Protein AF-A0A352B806-F1 (afdb_monomer_lite)

Sequence (175 aa):
RRRLRKLQRDSAALAAIDYFPAVSQKEAAAALAGAEGAINRWFSPEEPATRAGAIARLDPAAFHGRTWATRAGLWVDRVASAWLIQRFIDPQPRFVWLKKVAARSAKVVGFDFDGATFTHIGERVTFEVLIASFGLESDPGLTRLAELVHYLDAGGPPVAEGAGFEAILAGCRQH

Foldseek 3Di:
DVVLVVLVVVLVVVVVPDPDDDPVNVVSVVVSLVVVVVVLCVQVVFFADADEDDQAADELVVVEQFEEEEADHDALLVVLQVVCCCPPRYVHYHYDHDPDPVVDDPRHQYFGGYPGPFAHHVLFGSLRSVCVRHVNCVDVVSVLVRVLSSCRHVNDDDDPCNVVVVVVSVVVVVD

pLDDT: mean 81.07, std 13.87, range [33.31, 97.88]

Secondary structure (DSSP, 8-state):
-HHHHHHHHHHHHHHHH-SS--HHHHHHHHHHHHHHHHHHHHH-TT-PPPBPSPPPP--GGGGTTPEEEEESS--HHHHHHHHHIIIII-SS-EEEEESSGGG--TTSEEBSSTT-SB--BTTB-HHHHHHHHHTGGG-HHHHHHHHHHHHHHH--SPPTTHHHHHHHHHHTT--

Radius of gyration: 17.63 Å; chains: 1; bounding box: 44×38×52 Å

Structure (mmCIF, N/CA/C/O backbone):
data_AF-A0A352B806-F1
#
_entry.id   AF-A0A352B806-F1
#
loop_
_atom_site.group_PDB
_atom_site.id
_atom_site.type_symbol
_atom_site.label_atom_id
_atom_site.label_alt_id
_atom_site.label_comp_id
_atom_site.label_asym_id
_atom_site.label_entity_id
_atom_site.label_seq_id
_atom_site.pdbx_PDB_ins_code
_atom_site.Cartn_x
_atom_site.Cartn_y
_atom_site.Cartn_z
_atom_site.occupancy
_atom_site.B_iso_or_equiv
_atom_site.auth_seq_id
_atom_site.auth_comp_id
_atom_site.auth_asym_id
_atom_site.auth_atom_id
_atom_site.pdbx_PDB_model_num
ATOM 1 N N . ARG A 1 1 ? 19.118 8.817 -4.588 1.00 61.62 1 ARG A N 1
ATOM 2 C CA . ARG A 1 1 ? 17.888 9.012 -5.403 1.00 61.62 1 ARG A CA 1
ATOM 3 C C . ARG A 1 1 ? 18.133 9.761 -6.720 1.00 61.62 1 ARG A C 1
ATOM 5 O O . ARG A 1 1 ? 18.028 9.129 -7.754 1.00 61.62 1 ARG A O 1
ATOM 12 N N . ARG A 1 2 ? 18.531 11.050 -6.754 1.00 59.41 2 ARG A N 1
ATOM 13 C CA . ARG A 1 2 ? 18.729 11.789 -8.036 1.00 59.41 2 ARG A CA 1
ATOM 14 C C . ARG A 1 2 ? 19.724 11.119 -9.006 1.00 59.41 2 ARG A C 1
ATOM 16 O O . ARG A 1 2 ? 19.435 11.018 -10.190 1.00 59.41 2 ARG A O 1
ATOM 23 N N . ARG A 1 3 ? 20.863 10.634 -8.497 1.00 69.50 3 ARG A N 1
ATOM 24 C CA . ARG A 1 3 ? 21.879 9.929 -9.303 1.00 69.50 3 ARG A CA 1
ATOM 25 C C . ARG A 1 3 ? 21.401 8.558 -9.799 1.00 69.50 3 ARG A C 1
ATOM 27 O O . ARG A 1 3 ? 21.581 8.267 -10.971 1.00 69.50 3 ARG A O 1
ATOM 34 N N . LEU A 1 4 ? 20.733 7.780 -8.943 1.00 73.38 4 LEU A N 1
ATOM 35 C CA . LEU A 1 4 ? 20.111 6.499 -9.310 1.00 73.38 4 LEU A CA 1
ATOM 36 C C . LEU A 1 4 ? 19.092 6.676 -10.449 1.00 73.38 4 LEU A C 1
ATOM 38 O O . LEU A 1 4 ? 19.180 5.989 -11.454 1.00 73.38 4 LEU A O 1
ATOM 42 N N . ARG A 1 5 ? 18.233 7.698 -10.357 1.00 65.12 5 ARG A N 1
ATOM 43 C CA . ARG A 1 5 ? 17.252 8.036 -11.402 1.00 65.12 5 ARG A CA 1
ATOM 44 C C . ARG A 1 5 ? 17.862 8.446 -12.733 1.00 65.12 5 ARG A C 1
ATOM 46 O O . ARG A 1 5 ? 17.251 8.273 -13.783 1.00 65.12 5 ARG A O 1
ATOM 53 N N . LYS A 1 6 ? 19.045 9.061 -12.707 1.00 73.00 6 LYS A N 1
ATOM 54 C CA . LYS A 1 6 ? 19.786 9.329 -13.940 1.00 73.00 6 LYS A CA 1
ATOM 55 C C . LYS A 1 6 ? 20.224 8.002 -14.568 1.00 73.00 6 LYS A C 1
ATOM 57 O O . LYS A 1 6 ? 19.922 7.774 -15.726 1.00 73.00 6 LYS A O 1
ATOM 62 N N . LEU A 1 7 ? 20.818 7.111 -13.775 1.00 80.88 7 LEU A N 1
ATOM 63 C CA . LEU A 1 7 ? 21.296 5.811 -14.250 1.00 80.88 7 LEU A CA 1
ATOM 64 C C . LEU A 1 7 ? 20.168 4.893 -14.752 1.00 80.88 7 LEU A C 1
ATOM 66 O O . LEU A 1 7 ? 20.344 4.247 -15.775 1.00 80.88 7 LEU A O 1
ATOM 70 N N . GLN A 1 8 ? 19.006 4.872 -14.091 1.00 76.94 8 GLN A N 1
ATOM 71 C CA . GLN A 1 8 ? 17.830 4.123 -14.558 1.00 76.94 8 GLN A CA 1
ATOM 72 C C . GLN A 1 8 ? 17.335 4.628 -15.920 1.00 76.94 8 GLN A C 1
ATOM 74 O O . GLN A 1 8 ? 17.098 3.826 -16.819 1.00 76.94 8 GLN A O 1
ATOM 79 N N . ARG A 1 9 ? 17.230 5.954 -16.107 1.00 75.06 9 ARG A N 1
ATOM 80 C CA . ARG A 1 9 ? 16.828 6.541 -17.398 1.00 75.06 9 ARG A CA 1
ATOM 81 C C . ARG A 1 9 ? 17.845 6.269 -18.498 1.00 75.06 9 ARG A C 1
ATOM 83 O O . ARG A 1 9 ? 17.450 5.879 -19.589 1.00 75.06 9 ARG A O 1
ATOM 90 N N . ASP A 1 10 ? 19.129 6.450 -18.200 1.00 81.06 10 ASP A N 1
ATOM 91 C CA . ASP A 1 10 ? 20.208 6.202 -19.158 1.00 81.06 10 ASP A CA 1
ATOM 92 C C . ASP A 1 10 ? 20.216 4.714 -19.568 1.00 81.06 10 ASP A C 1
ATOM 94 O O . ASP A 1 10 ? 20.302 4.395 -20.751 1.00 81.06 10 ASP A O 1
ATOM 98 N N . SER A 1 11 ? 20.022 3.795 -18.612 1.00 81.06 11 SER A N 1
ATOM 99 C CA . SER A 1 11 ? 19.931 2.356 -18.885 1.00 81.06 11 SER A CA 1
ATOM 100 C C . SER A 1 11 ? 18.691 1.975 -19.697 1.00 81.06 11 SER A C 1
ATOM 102 O O . SER A 1 11 ? 18.795 1.133 -20.585 1.00 81.06 11 SER A O 1
ATOM 104 N N . ALA A 1 12 ? 17.528 2.572 -19.419 1.00 79.81 12 ALA A N 1
ATOM 105 C CA . ALA A 1 12 ? 16.306 2.323 -20.184 1.00 79.81 12 ALA A CA 1
ATOM 106 C C . ALA A 1 12 ? 16.416 2.855 -21.623 1.00 79.81 12 ALA A C 1
ATOM 108 O O . ALA A 1 12 ? 15.986 2.190 -22.562 1.00 79.81 12 ALA A O 1
ATOM 109 N N . ALA A 1 13 ? 17.041 4.022 -21.807 1.00 81.12 13 ALA A N 1
ATOM 110 C CA . ALA A 1 13 ? 17.296 4.591 -23.126 1.00 81.12 13 ALA A CA 1
ATOM 111 C C . ALA A 1 13 ? 18.234 3.705 -23.961 1.00 81.12 13 ALA A C 1
ATOM 113 O O . ALA A 1 13 ? 17.977 3.498 -25.143 1.00 81.12 13 ALA A O 1
ATOM 114 N N . LEU A 1 14 ? 19.281 3.146 -23.341 1.00 81.62 14 LEU A N 1
ATOM 115 C CA . LEU A 1 14 ? 20.172 2.181 -23.991 1.00 81.62 14 LEU A CA 1
ATOM 116 C C . LEU A 1 14 ? 19.442 0.881 -24.341 1.00 81.62 14 LEU A C 1
ATOM 118 O O . LEU A 1 14 ? 19.592 0.380 -25.448 1.00 81.62 14 LEU A O 1
ATOM 122 N N . ALA A 1 15 ? 18.604 0.367 -23.438 1.00 79.81 15 ALA A N 1
ATOM 123 C CA . ALA A 1 15 ? 17.826 -0.841 -23.691 1.00 79.81 15 ALA A CA 1
ATOM 124 C C . ALA A 1 15 ? 16.825 -0.686 -24.848 1.00 79.81 15 ALA A C 1
ATOM 126 O O . ALA A 1 15 ? 16.594 -1.639 -25.580 1.00 79.81 15 ALA A O 1
ATOM 127 N N . ALA A 1 16 ? 16.260 0.508 -25.041 1.00 80.62 16 ALA A N 1
ATOM 128 C CA . ALA A 1 16 ? 15.308 0.778 -26.119 1.00 80.62 16 ALA A CA 1
ATOM 129 C C . ALA A 1 16 ? 15.937 0.770 -27.526 1.00 80.62 16 ALA A C 1
ATOM 131 O O . ALA A 1 16 ? 15.221 0.594 -28.509 1.00 80.62 16 ALA A O 1
ATOM 132 N N . ILE A 1 17 ? 17.253 0.982 -27.628 1.00 85.06 17 ILE A N 1
ATOM 133 C CA . ILE A 1 17 ? 17.994 0.989 -28.901 1.00 85.06 17 ILE A CA 1
ATOM 134 C C . ILE A 1 17 ? 18.864 -0.259 -29.093 1.00 85.06 17 ILE A C 1
ATOM 136 O O . ILE A 1 17 ? 19.482 -0.416 -30.146 1.00 85.06 17 ILE A O 1
ATOM 140 N N . ASP A 1 18 ? 18.921 -1.135 -28.088 1.00 75.38 18 ASP A N 1
ATOM 141 C CA . ASP A 1 18 ? 19.669 -2.385 -28.129 1.00 75.38 18 ASP A CA 1
ATOM 142 C C . ASP A 1 18 ? 18.769 -3.531 -28.608 1.00 75.38 18 ASP A C 1
ATOM 144 O O . ASP A 1 18 ? 17.912 -4.037 -27.884 1.00 75.38 18 ASP A O 1
ATOM 148 N N . TYR A 1 19 ? 18.967 -3.935 -29.862 1.00 72.88 19 TYR A N 1
ATOM 149 C CA . TYR A 1 19 ? 18.201 -5.000 -30.512 1.00 72.88 19 TYR A CA 1
ATOM 150 C C . TYR A 1 19 ? 18.702 -6.411 -30.153 1.00 72.88 19 TYR A C 1
ATOM 152 O O . TYR A 1 19 ? 18.081 -7.395 -30.562 1.00 72.88 19 TYR A O 1
ATOM 160 N N . PHE A 1 20 ? 19.795 -6.534 -29.386 1.00 73.50 20 PHE A N 1
ATOM 161 C CA . PHE A 1 20 ? 20.380 -7.814 -28.986 1.00 73.50 20 PHE A CA 1
ATOM 162 C C . PHE A 1 20 ? 20.537 -7.879 -27.462 1.00 73.50 20 PHE A C 1
ATOM 164 O O . PHE A 1 20 ? 21.571 -7.470 -26.938 1.00 73.50 20 PHE A O 1
ATOM 171 N N . PRO A 1 21 ? 19.559 -8.435 -26.722 1.00 64.00 21 PRO A N 1
ATOM 172 C CA . PRO A 1 21 ? 19.622 -8.470 -25.265 1.00 64.00 21 PRO A CA 1
ATOM 173 C C . PRO A 1 21 ? 20.814 -9.312 -24.787 1.00 64.00 21 PRO A C 1
ATOM 175 O O . PRO A 1 21 ? 20.776 -10.545 -24.780 1.00 64.00 21 PRO A O 1
ATOM 178 N N . ALA A 1 22 ? 21.888 -8.634 -24.385 1.00 73.19 22 ALA A N 1
ATOM 179 C CA . ALA A 1 22 ? 23.101 -9.248 -23.867 1.00 73.19 22 ALA A CA 1
ATOM 180 C C . ALA A 1 22 ? 22.979 -9.550 -22.363 1.00 73.19 22 ALA A C 1
ATOM 182 O O . ALA A 1 22 ? 22.226 -8.908 -21.629 1.00 73.19 22 ALA A O 1
ATOM 183 N N . VAL A 1 23 ? 23.770 -10.510 -21.872 1.00 75.19 23 VAL A N 1
ATOM 184 C CA . VAL A 1 23 ? 23.866 -10.842 -20.433 1.00 75.19 23 VAL A CA 1
ATOM 185 C C . VAL A 1 23 ? 24.180 -9.594 -19.592 1.00 75.19 23 VAL A C 1
ATOM 187 O O . VAL A 1 23 ? 23.580 -9.394 -18.538 1.00 75.19 23 VAL A O 1
ATOM 190 N N . SER A 1 24 ? 25.008 -8.693 -20.122 1.00 77.31 24 SER A N 1
ATOM 191 C CA . SER A 1 24 ? 25.371 -7.415 -19.502 1.00 77.31 24 SER A CA 1
ATOM 192 C C . SER A 1 24 ? 24.182 -6.476 -19.262 1.00 77.31 24 SER A C 1
ATOM 194 O O . SER A 1 24 ? 24.169 -5.748 -18.271 1.00 77.31 24 SER A O 1
ATOM 196 N N . GLN A 1 25 ? 23.156 -6.499 -20.121 1.00 75.94 25 GLN A N 1
ATOM 197 C CA . GLN A 1 25 ? 21.944 -5.694 -19.940 1.00 75.94 25 GLN A CA 1
ATOM 198 C C . GLN A 1 25 ? 21.156 -6.167 -18.710 1.00 75.94 25 GLN A C 1
ATOM 200 O O . GLN A 1 25 ? 20.714 -5.353 -17.897 1.00 75.94 25 GLN A O 1
ATOM 205 N N . LYS A 1 26 ? 21.026 -7.489 -18.537 1.00 76.94 26 LYS A N 1
ATOM 206 C CA . LYS A 1 26 ? 20.369 -8.086 -17.364 1.00 76.94 26 LYS A CA 1
ATOM 207 C C . LYS A 1 26 ? 21.154 -7.819 -16.081 1.00 76.94 26 LYS A C 1
ATOM 209 O O . LYS A 1 26 ? 20.555 -7.484 -15.063 1.00 76.94 26 LYS A O 1
ATOM 214 N N . GLU A 1 27 ? 22.480 -7.918 -16.135 1.00 82.00 27 GLU A N 1
ATOM 215 C CA . GLU A 1 27 ? 23.359 -7.611 -15.001 1.00 82.00 27 GLU A CA 1
ATOM 216 C C . GLU A 1 27 ? 23.262 -6.138 -14.580 1.00 82.00 27 GLU A C 1
ATOM 218 O O . GLU A 1 27 ? 23.135 -5.843 -13.390 1.00 82.00 27 GLU A O 1
ATOM 223 N N . ALA A 1 28 ? 23.249 -5.207 -15.541 1.00 81.50 28 ALA A N 1
ATOM 224 C CA . ALA A 1 28 ? 23.085 -3.781 -15.268 1.00 81.50 28 ALA A CA 1
ATOM 225 C C . ALA A 1 28 ? 21.715 -3.464 -14.646 1.00 81.50 28 ALA A C 1
ATOM 227 O O . ALA A 1 28 ? 21.641 -2.718 -13.665 1.00 81.50 28 ALA A O 1
ATOM 228 N N . ALA A 1 29 ? 20.639 -4.067 -15.162 1.00 78.25 29 ALA A N 1
ATOM 229 C CA . ALA A 1 29 ? 19.300 -3.923 -14.597 1.00 78.25 29 ALA A CA 1
ATOM 230 C C . ALA A 1 29 ? 19.229 -4.454 -13.153 1.00 78.25 29 ALA A C 1
ATOM 232 O O . ALA A 1 29 ? 18.721 -3.767 -12.265 1.00 78.25 29 ALA A O 1
ATOM 233 N N . ALA A 1 30 ? 19.806 -5.631 -12.892 1.00 77.31 30 ALA A N 1
ATOM 234 C CA . ALA A 1 30 ? 19.863 -6.212 -11.552 1.00 77.31 30 ALA A CA 1
ATOM 235 C C . ALA A 1 30 ? 20.673 -5.342 -10.573 1.00 77.31 30 ALA A C 1
ATOM 237 O O . ALA A 1 30 ? 20.253 -5.132 -9.433 1.00 77.31 30 ALA A O 1
ATOM 238 N N . ALA A 1 31 ? 21.803 -4.781 -11.013 1.00 82.00 31 ALA A N 1
ATOM 239 C CA . ALA A 1 31 ? 22.615 -3.881 -10.197 1.00 82.00 31 ALA A CA 1
ATOM 240 C C . ALA A 1 31 ? 21.868 -2.582 -9.843 1.00 82.00 31 ALA A C 1
ATOM 242 O O . ALA A 1 31 ? 21.955 -2.107 -8.706 1.00 82.00 31 ALA A O 1
ATOM 243 N N . LEU A 1 32 ? 21.104 -2.019 -10.787 1.00 81.31 32 LEU A N 1
ATOM 244 C CA . LEU A 1 32 ? 20.269 -0.841 -10.543 1.00 81.31 32 LEU A CA 1
ATOM 245 C C . LEU A 1 32 ? 19.139 -1.135 -9.554 1.00 81.31 32 LEU A C 1
ATOM 247 O O . LEU A 1 32 ? 18.967 -0.362 -8.611 1.00 81.31 32 LEU A O 1
ATOM 251 N N . ALA A 1 33 ? 18.443 -2.263 -9.710 1.00 74.69 33 ALA A N 1
ATOM 252 C CA . ALA A 1 33 ? 17.415 -2.705 -8.768 1.00 74.69 33 ALA A CA 1
ATOM 253 C C . ALA A 1 33 ? 17.992 -2.929 -7.356 1.00 74.69 33 ALA A C 1
ATOM 255 O O . ALA A 1 33 ? 17.420 -2.493 -6.357 1.00 74.69 33 ALA A O 1
ATOM 256 N N . GLY A 1 34 ? 19.184 -3.527 -7.253 1.00 76.56 34 GLY A N 1
ATOM 257 C CA . GLY A 1 34 ? 19.882 -3.698 -5.976 1.00 76.56 34 GLY A CA 1
ATOM 258 C C . GLY A 1 34 ? 20.238 -2.367 -5.300 1.00 76.56 34 GLY A C 1
ATOM 259 O O . GLY A 1 34 ? 20.043 -2.210 -4.090 1.00 76.56 34 GLY A O 1
ATOM 260 N N . ALA A 1 35 ? 20.721 -1.388 -6.072 1.00 78.38 35 ALA A N 1
ATOM 261 C CA . ALA A 1 35 ? 21.037 -0.049 -5.575 1.00 78.38 35 ALA A CA 1
ATOM 262 C C . ALA A 1 35 ? 19.783 0.728 -5.141 1.00 78.38 35 ALA A C 1
ATOM 264 O O . ALA A 1 35 ? 19.820 1.457 -4.146 1.00 78.38 35 ALA A O 1
ATOM 265 N N . GLU A 1 36 ? 18.675 0.562 -5.860 1.00 74.88 36 GLU A N 1
ATOM 266 C CA . GLU A 1 36 ? 17.367 1.102 -5.494 1.00 74.88 36 GLU A CA 1
ATOM 267 C C . GLU A 1 36 ? 16.866 0.532 -4.174 1.00 74.88 36 GLU A C 1
ATOM 269 O O . GLU A 1 36 ? 16.613 1.301 -3.245 1.00 74.88 36 GLU A O 1
ATOM 274 N N . GLY A 1 37 ? 16.848 -0.796 -4.039 1.00 69.12 37 GLY A N 1
ATOM 275 C CA . GLY A 1 37 ? 16.463 -1.461 -2.797 1.00 69.12 37 GLY A CA 1
ATOM 276 C C . GLY A 1 37 ? 17.342 -1.048 -1.612 1.00 69.12 37 GLY A C 1
ATOM 277 O O . GLY A 1 37 ? 16.840 -0.818 -0.514 1.00 69.12 37 GLY A O 1
ATOM 278 N N . ALA A 1 38 ? 18.654 -0.879 -1.813 1.00 73.88 38 ALA A N 1
ATOM 279 C CA . ALA A 1 38 ? 19.554 -0.391 -0.764 1.00 73.88 38 ALA A CA 1
ATOM 280 C C . ALA A 1 38 ? 19.245 1.057 -0.346 1.00 73.88 38 ALA A C 1
ATOM 282 O O . ALA A 1 38 ? 19.266 1.377 0.843 1.00 73.88 38 ALA A O 1
ATOM 283 N N . ILE A 1 39 ? 18.931 1.929 -1.309 1.00 72.56 39 ILE A N 1
ATOM 284 C CA . ILE A 1 39 ? 18.510 3.303 -1.029 1.00 72.56 39 ILE A CA 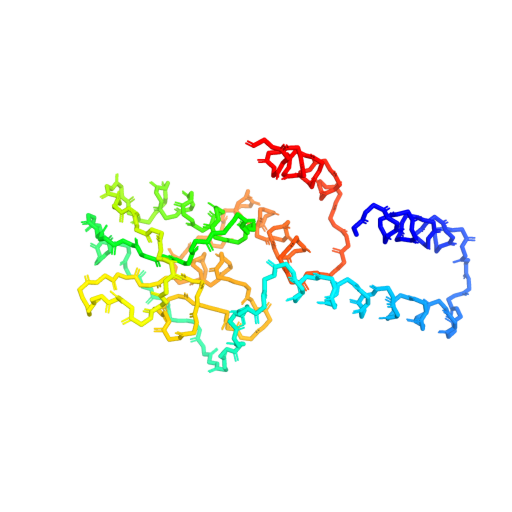1
ATOM 285 C C . ILE A 1 39 ? 17.164 3.315 -0.298 1.00 72.56 39 ILE A C 1
ATOM 287 O O . ILE A 1 39 ? 17.020 4.069 0.661 1.00 72.56 39 ILE A O 1
ATOM 291 N N . ASN A 1 40 ? 16.191 2.505 -0.717 1.00 67.69 40 ASN A N 1
ATOM 292 C CA . ASN A 1 40 ? 14.876 2.449 -0.080 1.00 67.69 40 ASN A CA 1
ATOM 293 C C . ASN A 1 40 ? 14.971 1.964 1.367 1.00 67.69 40 ASN A C 1
ATOM 295 O O . ASN A 1 40 ? 14.516 2.687 2.252 1.00 67.69 40 ASN A O 1
ATOM 299 N N . ARG A 1 41 ? 15.729 0.892 1.638 1.00 68.25 41 ARG A N 1
ATOM 300 C CA . ARG A 1 41 ? 16.042 0.447 3.009 1.00 68.25 41 ARG A CA 1
ATOM 301 C C . ARG A 1 41 ? 16.708 1.525 3.863 1.00 68.25 41 ARG A C 1
ATOM 303 O O . ARG A 1 41 ? 16.507 1.564 5.067 1.00 68.25 41 ARG A O 1
ATOM 310 N N . TRP A 1 42 ? 17.494 2.425 3.276 1.00 66.44 42 TRP A N 1
ATOM 311 C CA . TRP A 1 42 ? 18.091 3.522 4.042 1.00 66.44 42 TRP A CA 1
ATOM 312 C C . TRP A 1 42 ? 17.063 4.584 4.467 1.00 66.44 42 TRP A C 1
ATOM 314 O O . TRP A 1 42 ? 17.181 5.161 5.545 1.00 66.44 42 TRP A O 1
ATOM 324 N N . PHE A 1 43 ? 16.039 4.829 3.643 1.00 62.66 43 PHE A N 1
ATOM 325 C CA . PHE A 1 43 ? 14.961 5.780 3.941 1.00 62.66 43 PHE A CA 1
ATOM 326 C C . PHE A 1 43 ? 13.780 5.156 4.703 1.00 62.66 43 PHE A C 1
ATOM 328 O O . PHE A 1 43 ? 13.019 5.893 5.330 1.00 62.66 43 PHE A O 1
ATOM 335 N N . SER A 1 44 ? 13.632 3.833 4.663 1.00 62.69 44 SER A N 1
ATOM 336 C CA . SER A 1 44 ? 12.619 3.061 5.385 1.00 62.69 44 SER A CA 1
ATOM 337 C C . SER A 1 44 ? 13.251 1.771 5.942 1.00 62.69 44 SER A C 1
ATOM 339 O O . SER A 1 44 ? 13.037 0.681 5.416 1.00 62.69 44 SER A O 1
ATOM 341 N N . PRO A 1 45 ? 14.072 1.874 7.005 1.00 57.12 45 PRO A N 1
ATOM 342 C CA . PRO A 1 45 ? 14.863 0.750 7.528 1.00 57.12 45 PRO A CA 1
ATOM 343 C C . PRO A 1 45 ? 14.037 -0.380 8.143 1.00 57.12 45 PRO A C 1
ATOM 345 O O . PRO A 1 45 ? 14.574 -1.444 8.429 1.00 57.12 45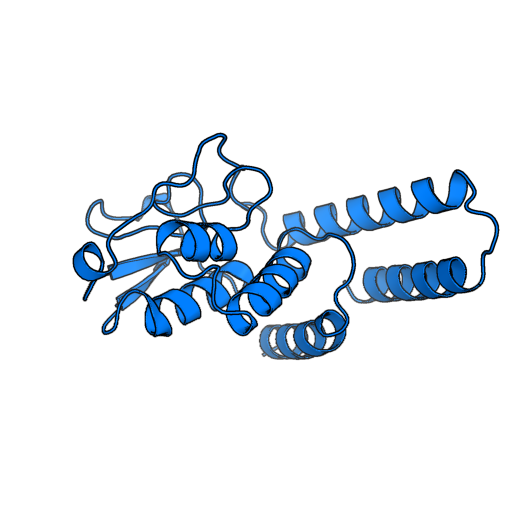 PRO A O 1
ATOM 348 N N . GLU A 1 46 ? 12.744 -0.155 8.349 1.00 59.38 46 GLU A N 1
ATOM 349 C CA . GLU A 1 46 ? 11.828 -1.095 8.984 1.00 59.38 46 GLU A CA 1
ATOM 350 C C . GLU A 1 46 ? 10.739 -1.579 8.005 1.00 59.38 46 GLU A C 1
ATOM 352 O O . GLU A 1 46 ? 9.641 -1.911 8.445 1.00 59.38 46 GLU A O 1
ATOM 357 N N . GLU A 1 47 ? 10.925 -1.499 6.682 1.00 61.84 47 GLU A N 1
ATOM 358 C CA . GLU A 1 47 ? 9.934 -2.057 5.740 1.00 61.84 47 GLU A CA 1
ATOM 359 C C . GLU A 1 47 ? 9.484 -3.464 6.162 1.00 61.84 47 GLU A C 1
ATOM 361 O O . GLU A 1 47 ? 10.329 -4.250 6.604 1.00 61.84 47 GLU A O 1
ATOM 366 N N . PRO A 1 48 ? 8.169 -3.759 6.110 1.00 60.06 48 PRO A N 1
ATOM 367 C CA . PRO A 1 48 ? 7.665 -4.992 6.681 1.00 60.06 48 PRO A CA 1
ATOM 368 C C . PRO A 1 48 ? 8.269 -6.191 5.959 1.00 60.06 48 PRO A C 1
ATOM 370 O O . PRO A 1 48 ? 8.381 -6.203 4.732 1.00 60.06 48 PRO A O 1
ATOM 373 N N . ALA A 1 49 ? 8.605 -7.233 6.710 1.00 67.56 49 ALA A N 1
ATOM 374 C CA . ALA A 1 49 ? 8.940 -8.501 6.094 1.00 67.56 49 ALA A CA 1
ATOM 375 C C . ALA A 1 49 ? 7.690 -9.060 5.404 1.00 67.56 49 ALA A C 1
ATOM 377 O O . ALA A 1 49 ? 6.613 -9.152 6.001 1.00 67.56 49 ALA A O 1
ATOM 378 N N . THR A 1 50 ? 7.841 -9.481 4.150 1.00 65.19 50 THR A N 1
ATOM 379 C CA . THR A 1 50 ? 6.792 -10.202 3.439 1.00 65.19 50 THR A CA 1
ATOM 380 C C . THR A 1 50 ? 6.326 -11.404 4.258 1.00 65.19 50 THR A C 1
ATOM 382 O O . THR A 1 50 ? 7.109 -12.302 4.583 1.00 65.19 50 THR A O 1
ATOM 385 N N . ARG A 1 51 ? 5.022 -11.477 4.529 1.00 73.38 51 ARG A N 1
ATOM 386 C CA . ARG A 1 51 ? 4.403 -12.660 5.122 1.00 73.38 51 ARG A CA 1
ATOM 387 C C . ARG A 1 51 ? 3.989 -13.643 4.026 1.00 73.38 51 ARG A C 1
ATOM 389 O O . ARG A 1 51 ? 3.333 -13.270 3.058 1.00 73.38 51 ARG A O 1
ATOM 396 N N . ALA A 1 52 ? 4.315 -14.923 4.191 1.00 70.38 52 ALA A N 1
ATOM 397 C CA . ALA A 1 52 ? 3.743 -15.976 3.354 1.00 70.38 52 ALA A CA 1
ATOM 398 C C . ALA A 1 52 ? 2.288 -16.255 3.777 1.00 70.38 52 ALA A C 1
ATOM 400 O O . ALA A 1 52 ? 2.008 -16.424 4.967 1.00 70.38 52 ALA A O 1
ATOM 401 N N . GLY A 1 53 ? 1.358 -16.308 2.821 1.00 77.38 53 GLY A N 1
ATOM 402 C CA . GLY A 1 53 ? -0.042 -16.638 3.094 1.00 77.38 53 GLY A CA 1
ATOM 403 C C . GLY A 1 53 ? -0.999 -16.263 1.965 1.00 77.38 53 GLY A C 1
ATOM 404 O O . GLY A 1 53 ? -0.638 -15.543 1.039 1.00 77.38 53 GLY A O 1
ATOM 405 N N . ALA A 1 54 ? -2.232 -16.760 2.056 1.00 84.94 54 ALA A N 1
ATOM 406 C CA . ALA A 1 54 ? -3.334 -16.316 1.209 1.00 84.94 54 ALA A CA 1
ATOM 407 C C . ALA A 1 54 ? -3.973 -15.043 1.786 1.00 84.94 54 ALA A C 1
ATOM 409 O O . ALA A 1 54 ? -4.037 -14.869 3.005 1.00 84.94 54 ALA A O 1
ATOM 410 N N . ILE A 1 55 ? -4.469 -14.173 0.908 1.00 91.62 55 ILE A N 1
ATOM 411 C CA . ILE A 1 55 ? -5.201 -12.965 1.298 1.00 91.62 55 ILE A CA 1
ATOM 412 C C . ILE A 1 55 ? -6.671 -13.345 1.475 1.00 91.62 55 ILE A C 1
ATOM 414 O O . ILE A 1 55 ? -7.300 -13.860 0.551 1.00 91.62 55 ILE A O 1
ATOM 418 N N . ALA A 1 56 ? -7.206 -13.137 2.677 1.00 91.56 56 ALA A N 1
ATOM 419 C CA . ALA A 1 56 ? -8.597 -13.444 2.983 1.00 91.56 56 ALA A CA 1
ATOM 420 C C . ALA A 1 56 ? -9.528 -12.340 2.467 1.00 91.56 56 ALA A C 1
ATOM 422 O O . ALA A 1 56 ? -9.224 -11.159 2.614 1.00 91.56 56 ALA A O 1
ATOM 423 N N . ARG A 1 57 ? -10.691 -12.729 1.931 1.00 95.44 57 ARG A N 1
ATOM 424 C CA . ARG A 1 57 ? -11.786 -11.794 1.648 1.00 95.44 57 ARG A CA 1
ATOM 425 C C . ARG A 1 57 ? -12.456 -11.362 2.949 1.00 95.44 57 ARG A C 1
ATOM 427 O O . ARG A 1 57 ? -12.797 -12.208 3.773 1.00 95.44 57 ARG A O 1
ATOM 434 N N . LEU A 1 58 ? -12.656 -10.062 3.110 1.00 96.06 58 LEU A N 1
ATOM 435 C CA . LEU A 1 58 ? -13.213 -9.433 4.300 1.00 96.06 58 LEU A CA 1
ATOM 436 C C . LEU A 1 58 ? -14.412 -8.561 3.929 1.00 96.06 58 LEU A C 1
ATOM 438 O O . LEU A 1 58 ? -14.465 -7.979 2.848 1.00 96.06 58 LEU A O 1
ATOM 442 N N . ASP A 1 59 ? -15.356 -8.453 4.858 1.00 94.44 59 ASP A N 1
ATOM 443 C CA . ASP A 1 59 ? -16.489 -7.538 4.750 1.00 94.44 59 ASP A CA 1
ATOM 444 C C . ASP A 1 59 ? -16.063 -6.120 5.187 1.00 94.44 59 ASP A C 1
ATOM 446 O O . ASP A 1 59 ? -15.659 -5.955 6.347 1.00 94.44 59 ASP A O 1
ATOM 450 N N . PRO A 1 60 ? -16.156 -5.091 4.317 1.00 92.50 60 PRO A N 1
ATOM 451 C CA . PRO A 1 60 ? -15.886 -3.701 4.685 1.00 92.50 60 PRO A CA 1
ATOM 452 C C . PRO A 1 60 ? -16.683 -3.224 5.905 1.00 92.50 60 PRO A C 1
ATOM 454 O O . PRO A 1 60 ? -16.153 -2.468 6.721 1.00 92.50 60 PRO A O 1
ATOM 457 N N . ALA A 1 61 ? -17.914 -3.715 6.103 1.00 93.69 61 ALA A N 1
ATOM 458 C CA . ALA A 1 61 ? -18.773 -3.281 7.204 1.00 93.69 61 ALA A CA 1
ATOM 459 C C . ALA A 1 61 ? -18.162 -3.568 8.587 1.00 93.69 61 ALA A C 1
ATOM 461 O O . ALA A 1 61 ? -18.361 -2.794 9.527 1.00 93.69 61 ALA A O 1
ATOM 462 N N . ALA A 1 62 ? -17.349 -4.624 8.710 1.00 94.12 62 ALA A N 1
ATOM 463 C CA . ALA A 1 62 ? -16.619 -4.944 9.939 1.00 94.12 62 ALA A CA 1
ATOM 464 C C . ALA A 1 62 ? -15.509 -3.924 10.272 1.00 94.12 62 ALA A C 1
ATOM 466 O O . ALA A 1 62 ? -14.976 -3.912 11.387 1.00 94.12 62 ALA A O 1
ATOM 467 N N . PHE A 1 63 ? -15.159 -3.064 9.314 1.00 95.25 63 PHE A N 1
ATOM 468 C CA . PHE A 1 63 ? -14.070 -2.100 9.398 1.00 95.25 63 PHE A CA 1
ATOM 469 C C . PHE A 1 63 ? -14.533 -0.636 9.402 1.00 95.25 63 PHE A C 1
ATOM 471 O O . PHE A 1 63 ? -13.686 0.251 9.442 1.00 95.25 63 PHE A O 1
ATOM 478 N N . HIS A 1 64 ? -15.838 -0.360 9.443 1.00 95.56 64 HIS A N 1
ATOM 479 C CA . HIS A 1 64 ? -16.362 1.006 9.515 1.00 95.56 64 HIS A CA 1
ATOM 480 C C . HIS A 1 64 ? -16.106 1.682 10.881 1.00 95.56 64 HIS A C 1
ATOM 482 O O . HIS A 1 64 ? -16.271 1.077 11.945 1.00 95.56 64 HIS A O 1
ATOM 488 N N . GLY A 1 65 ? -15.748 2.969 10.865 1.00 94.94 65 GLY A N 1
ATOM 489 C CA . GLY A 1 65 ? -15.538 3.812 12.047 1.00 94.94 65 GLY A CA 1
ATOM 490 C C . GLY A 1 65 ? -14.321 3.423 12.894 1.00 94.94 65 GLY A C 1
ATOM 491 O O . GLY A 1 65 ? -14.247 3.751 14.092 1.00 94.94 65 GLY A O 1
ATOM 492 N N . ARG A 1 66 ? -13.381 2.662 12.324 1.00 96.12 66 ARG A N 1
ATOM 493 C CA . ARG A 1 66 ? -12.260 2.090 13.069 1.00 96.12 66 ARG A CA 1
ATOM 494 C C . ARG A 1 66 ? -11.131 3.102 13.209 1.00 96.12 66 ARG A C 1
ATOM 496 O O . ARG A 1 66 ? -10.995 4.082 12.478 1.00 96.12 66 ARG A O 1
ATOM 503 N N . THR A 1 67 ? -10.297 2.852 14.211 1.00 95.88 67 THR A N 1
ATOM 504 C CA . THR A 1 67 ? -9.013 3.536 14.327 1.00 95.88 67 THR A CA 1
ATOM 505 C C . THR A 1 67 ? -7.962 2.690 13.626 1.00 95.88 67 THR A C 1
ATOM 507 O O . THR A 1 67 ? -7.726 1.546 14.022 1.00 95.88 67 THR A O 1
ATOM 510 N N . TRP A 1 68 ? -7.342 3.266 12.606 1.00 96.31 68 TRP A N 1
ATOM 511 C CA . TRP A 1 68 ? -6.306 2.678 11.777 1.00 96.31 68 TRP A CA 1
ATOM 512 C C . TRP A 1 68 ? -4.950 3.242 12.176 1.00 96.31 68 TRP A C 1
ATOM 514 O O . TRP A 1 68 ? -4.815 4.442 12.413 1.00 96.31 68 TRP A O 1
ATOM 524 N N . ALA A 1 69 ? -3.937 2.392 12.262 1.00 94.94 69 ALA A N 1
ATOM 525 C CA . ALA A 1 69 ? -2.599 2.813 12.639 1.00 94.94 69 ALA A CA 1
ATOM 526 C C . ALA A 1 69 ? -1.567 2.329 11.628 1.00 94.94 69 ALA A C 1
ATOM 528 O O . ALA A 1 69 ? -1.645 1.192 11.178 1.00 94.94 69 ALA A O 1
ATOM 529 N N . THR A 1 70 ? -0.582 3.173 11.338 1.00 93.69 70 THR A N 1
ATOM 530 C CA . THR A 1 70 ? 0.624 2.839 10.565 1.00 93.69 70 THR A CA 1
ATOM 531 C C . THR A 1 70 ? 1.822 3.591 11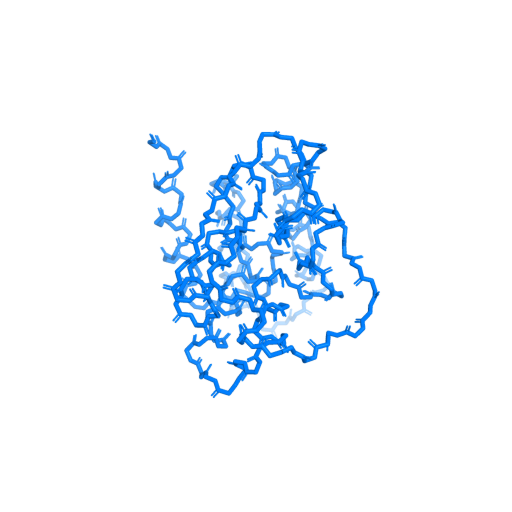.144 1.00 93.69 70 THR A C 1
ATOM 533 O O . THR A 1 70 ? 1.662 4.391 12.066 1.00 93.69 70 THR A O 1
ATOM 536 N N . ARG A 1 71 ? 3.036 3.340 10.659 1.00 89.88 71 ARG A N 1
ATOM 537 C CA . ARG A 1 71 ? 4.254 4.006 11.145 1.00 89.88 71 ARG A CA 1
ATOM 538 C C . ARG A 1 71 ? 4.403 5.409 10.573 1.00 89.88 71 ARG A C 1
ATOM 540 O O . ARG A 1 71 ? 4.088 5.666 9.414 1.00 89.88 71 ARG A O 1
ATOM 547 N N . ALA A 1 72 ? 4.957 6.312 11.372 1.00 82.44 72 ALA A N 1
ATOM 548 C CA . ALA A 1 72 ? 5.317 7.654 10.939 1.00 82.44 72 ALA A CA 1
ATOM 549 C C . ALA A 1 72 ? 6.443 7.616 9.885 1.00 82.44 72 ALA A C 1
ATOM 551 O O . ALA A 1 72 ? 7.354 6.793 9.960 1.00 82.44 72 ALA A O 1
ATOM 552 N N . GLY A 1 73 ? 6.370 8.517 8.903 1.00 77.88 73 GLY A N 1
ATOM 553 C CA . GLY A 1 73 ? 7.293 8.601 7.766 1.00 77.88 73 GLY A CA 1
ATOM 554 C C . GLY A 1 73 ? 6.540 8.546 6.438 1.00 77.88 73 GLY A C 1
ATOM 555 O O . GLY A 1 73 ? 5.700 7.670 6.242 1.00 77.88 73 GLY A O 1
ATOM 556 N N . LEU A 1 74 ? 6.810 9.503 5.541 1.00 71.69 74 LEU A N 1
ATOM 557 C CA . LEU A 1 74 ? 6.100 9.622 4.266 1.00 71.69 74 LEU A CA 1
ATOM 558 C C . LEU A 1 74 ? 6.604 8.565 3.272 1.00 71.69 74 LEU A C 1
ATOM 560 O O . LEU A 1 74 ? 7.596 8.772 2.559 1.00 71.69 74 LEU A O 1
ATOM 564 N N . TRP A 1 75 ? 5.907 7.435 3.249 1.00 82.69 75 TRP A N 1
ATOM 565 C CA . TRP A 1 75 ? 6.125 6.311 2.342 1.00 82.69 75 TRP A CA 1
ATOM 566 C C . TRP A 1 75 ? 4.897 6.114 1.447 1.00 82.69 75 TRP A C 1
ATOM 568 O O . TRP A 1 75 ? 3.787 6.464 1.857 1.00 82.69 75 TRP A O 1
ATOM 578 N N . VAL A 1 76 ? 5.095 5.655 0.210 1.00 86.00 76 VAL A N 1
ATOM 579 C CA . VAL A 1 76 ? 4.045 5.732 -0.822 1.00 86.00 76 VAL A CA 1
ATOM 580 C C . VAL A 1 76 ? 2.899 4.789 -0.499 1.00 86.00 76 VAL A C 1
ATOM 582 O O . VAL A 1 76 ? 1.757 5.247 -0.452 1.00 86.00 76 VAL A O 1
ATOM 585 N N . ASP A 1 77 ? 3.200 3.532 -0.173 1.00 90.00 77 ASP A N 1
ATOM 586 C CA . ASP A 1 77 ? 2.192 2.542 0.195 1.00 90.00 77 ASP A CA 1
ATOM 587 C C . ASP A 1 77 ? 1.370 2.977 1.416 1.00 90.00 77 ASP A C 1
ATOM 589 O O . ASP A 1 77 ? 0.146 2.878 1.402 1.00 90.00 77 ASP A O 1
ATOM 593 N N . ARG A 1 78 ? 1.985 3.602 2.432 1.00 92.69 78 ARG A N 1
ATOM 594 C CA . ARG A 1 78 ? 1.254 4.121 3.613 1.00 92.69 78 ARG A CA 1
ATOM 595 C C . ARG A 1 78 ? 0.203 5.149 3.249 1.00 92.69 78 ARG A C 1
ATOM 597 O O . ARG A 1 78 ? -0.927 5.090 3.731 1.00 92.69 78 ARG A O 1
ATOM 604 N N . VAL A 1 79 ? 0.600 6.138 2.454 1.00 91.62 79 VAL A N 1
ATOM 605 C CA . VAL A 1 79 ? -0.277 7.257 2.100 1.00 91.62 79 VAL A CA 1
ATOM 606 C C . VAL A 1 79 ? -1.369 6.775 1.149 1.00 91.62 79 VAL A C 1
ATOM 608 O O . VAL A 1 79 ? -2.536 7.110 1.349 1.00 91.62 79 VAL A O 1
ATOM 611 N N . ALA A 1 80 ? -1.013 5.940 0.170 1.00 94.12 80 ALA A N 1
ATOM 612 C CA . ALA A 1 80 ? -1.969 5.339 -0.750 1.00 94.12 80 ALA A CA 1
ATOM 613 C C . ALA A 1 80 ? -2.969 4.431 -0.016 1.00 94.12 80 ALA A C 1
ATOM 615 O O . ALA A 1 80 ? -4.174 4.542 -0.235 1.00 94.12 80 ALA A O 1
ATOM 616 N N . SER A 1 81 ? -2.493 3.597 0.912 1.00 96.69 81 SER A N 1
ATOM 617 C CA . SER A 1 81 ? -3.327 2.725 1.742 1.00 96.69 81 SER A CA 1
ATOM 618 C C . SER A 1 81 ? -4.282 3.528 2.626 1.00 96.69 81 SER A C 1
ATOM 620 O O . SER A 1 81 ? -5.468 3.215 2.680 1.00 96.69 81 SER A O 1
ATOM 622 N N . ALA A 1 82 ? -3.815 4.605 3.270 1.00 95.94 82 ALA A N 1
ATOM 623 C CA . ALA A 1 82 ? -4.680 5.478 4.065 1.00 95.94 82 ALA A CA 1
ATOM 624 C C . ALA A 1 82 ? -5.790 6.128 3.215 1.00 95.94 82 ALA A C 1
ATOM 626 O O . ALA A 1 82 ? -6.948 6.165 3.636 1.00 95.94 82 ALA A O 1
ATOM 627 N N . TRP A 1 83 ? -5.460 6.586 2.002 1.00 96.19 83 TRP A N 1
ATOM 628 C CA . TRP A 1 83 ? -6.447 7.115 1.056 1.00 96.19 83 TRP A CA 1
ATOM 629 C C . TRP A 1 83 ? -7.463 6.049 0.622 1.00 96.19 83 TRP A C 1
ATOM 631 O O . TRP A 1 83 ? -8.668 6.305 0.661 1.00 96.19 83 TRP A O 1
ATOM 641 N N . LEU A 1 84 ? -6.997 4.847 0.263 1.00 97.69 84 LEU A N 1
ATOM 642 C CA . LEU A 1 84 ? -7.852 3.727 -0.142 1.00 97.69 84 LEU A CA 1
ATOM 643 C C . LEU A 1 84 ? -8.831 3.357 0.975 1.00 97.69 84 LEU A C 1
ATOM 645 O O . LEU A 1 84 ? -10.030 3.229 0.726 1.00 97.69 84 L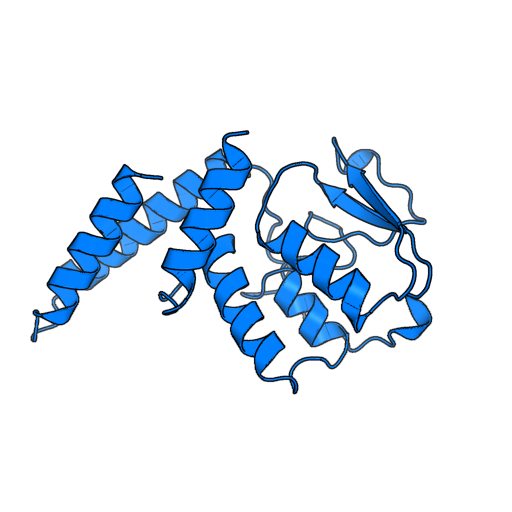EU A O 1
ATOM 649 N N . ILE A 1 85 ? -8.323 3.256 2.209 1.00 97.38 85 ILE A N 1
ATOM 650 C CA . ILE A 1 85 ? -9.125 2.980 3.402 1.00 97.38 85 ILE A CA 1
ATOM 651 C C . ILE A 1 85 ? -10.239 4.014 3.532 1.00 97.38 85 ILE A C 1
ATOM 653 O O . ILE A 1 85 ? -11.406 3.638 3.579 1.00 97.38 85 ILE A O 1
ATOM 657 N N . GLN A 1 86 ? -9.896 5.303 3.527 1.00 96.25 86 GLN A N 1
ATOM 658 C CA . GLN A 1 86 ? -10.866 6.384 3.702 1.00 96.25 86 GLN A CA 1
ATOM 659 C C . GLN A 1 86 ? -11.910 6.457 2.588 1.00 96.25 86 GLN A C 1
ATOM 661 O O . GLN A 1 86 ? -13.030 6.920 2.813 1.00 96.25 86 GLN A O 1
ATOM 666 N N . ARG A 1 87 ? -11.541 6.059 1.370 1.00 95.25 87 ARG A N 1
ATOM 667 C CA . ARG A 1 87 ? -12.398 6.233 0.201 1.00 95.25 87 ARG A CA 1
ATOM 668 C C . ARG A 1 87 ? -13.312 5.039 -0.065 1.00 95.25 87 ARG A C 1
ATOM 670 O O . ARG A 1 87 ? -14.428 5.267 -0.532 1.00 95.25 87 ARG A O 1
ATOM 677 N N . PHE A 1 88 ? -12.855 3.816 0.207 1.00 95.69 88 PHE A N 1
ATOM 678 C CA . PHE A 1 88 ? -13.526 2.589 -0.244 1.00 95.69 88 PHE A CA 1
ATOM 679 C C . PHE A 1 88 ? -13.826 1.572 0.861 1.00 95.69 88 PHE A C 1
ATOM 681 O O . PHE A 1 88 ? -14.660 0.700 0.639 1.00 95.69 88 PHE A O 1
ATOM 688 N N . ILE A 1 89 ? -13.164 1.649 2.021 1.00 96.81 89 ILE A N 1
ATOM 689 C CA . ILE A 1 89 ? -13.239 0.590 3.045 1.00 96.81 89 ILE A CA 1
ATOM 690 C C . ILE A 1 89 ? -13.930 1.088 4.310 1.00 96.81 89 ILE A C 1
ATOM 692 O O . ILE A 1 89 ? -14.859 0.458 4.795 1.00 96.81 89 ILE A O 1
ATOM 696 N N . ASP A 1 90 ? -13.472 2.209 4.859 1.00 97.31 90 ASP A N 1
ATOM 697 C CA . ASP A 1 90 ? -13.992 2.800 6.083 1.00 97.31 90 ASP A CA 1
ATOM 698 C C . ASP A 1 90 ? -14.442 4.237 5.778 1.00 97.31 90 ASP A C 1
ATOM 700 O O . ASP A 1 90 ? -13.593 5.084 5.500 1.00 97.31 90 ASP A O 1
ATOM 704 N N . PRO A 1 91 ? -15.751 4.545 5.826 1.00 94.69 91 PRO A N 1
ATOM 705 C CA . PRO A 1 91 ? -16.262 5.880 5.520 1.00 94.69 91 PRO A CA 1
ATOM 706 C C . PRO A 1 91 ? -15.955 6.922 6.608 1.00 94.69 91 PRO A C 1
ATOM 708 O O . PRO A 1 91 ? -16.130 8.117 6.368 1.00 94.69 91 PRO A O 1
ATOM 711 N N . GLN A 1 92 ? -15.537 6.508 7.812 1.00 95.25 92 GLN A N 1
ATOM 712 C CA . GLN A 1 92 ? -15.223 7.407 8.931 1.00 95.25 92 GLN A CA 1
ATOM 713 C C . GLN A 1 92 ? -13.956 6.960 9.688 1.00 95.25 92 GLN A C 1
ATOM 715 O O . GLN A 1 92 ? -14.003 6.738 10.906 1.00 95.25 92 GLN A O 1
ATOM 720 N N . PRO A 1 93 ? -12.803 6.834 9.009 1.00 96.50 93 PRO A N 1
ATOM 721 C CA . PRO A 1 93 ? -11.606 6.299 9.631 1.00 96.50 93 PRO A CA 1
ATOM 722 C C . PRO A 1 93 ? -10.967 7.338 10.551 1.00 96.50 93 PRO A C 1
ATOM 724 O O . PRO A 1 93 ? -10.979 8.544 10.292 1.00 96.50 93 PRO A O 1
ATOM 727 N N . ARG A 1 94 ? -10.312 6.862 11.610 1.00 96.19 94 ARG A N 1
ATOM 728 C CA . ARG A 1 94 ? -9.376 7.672 12.404 1.00 96.19 94 ARG A CA 1
ATOM 729 C C . ARG A 1 94 ? -7.966 7.142 12.228 1.00 96.19 94 ARG A C 1
ATOM 731 O O . ARG A 1 94 ? -7.721 5.988 12.558 1.00 96.19 94 ARG A O 1
ATOM 738 N N . PHE A 1 95 ? -7.035 7.974 11.771 1.00 94.06 95 PHE A N 1
ATOM 739 C CA . PHE A 1 95 ? -5.649 7.557 11.545 1.00 94.06 95 PHE A CA 1
ATOM 740 C C . PHE A 1 95 ? -4.722 7.926 12.703 1.00 94.06 95 PHE A C 1
ATOM 742 O O . PHE A 1 95 ? -4.770 9.036 13.232 1.00 94.06 95 PHE A O 1
ATOM 749 N N . VAL A 1 96 ? -3.835 6.998 13.059 1.00 92.81 96 VAL A N 1
ATOM 750 C CA . VAL A 1 96 ? -2.769 7.185 14.047 1.00 92.81 96 VAL A CA 1
ATOM 751 C C . VAL A 1 96 ? -1.424 6.844 13.408 1.00 92.81 96 VAL A C 1
ATOM 753 O O . VAL A 1 96 ? -1.171 5.700 13.038 1.00 92.81 96 VAL A O 1
ATOM 756 N N . TRP A 1 97 ? -0.536 7.835 13.324 1.00 90.94 97 TRP A N 1
ATOM 757 C CA . TRP A 1 97 ? 0.822 7.671 12.799 1.00 90.94 97 TRP A CA 1
ATOM 758 C C . TRP A 1 97 ? 1.795 7.412 13.952 1.00 90.94 97 TRP A C 1
ATOM 760 O O . TRP A 1 97 ? 2.146 8.305 14.725 1.00 90.94 97 TRP A O 1
ATOM 770 N N . LEU A 1 98 ? 2.194 6.156 14.108 1.00 88.88 98 LEU A N 1
ATOM 771 C CA . LEU A 1 98 ? 2.988 5.664 15.224 1.00 88.88 98 LEU A CA 1
ATOM 772 C C . LEU A 1 98 ? 4.465 6.019 15.048 1.00 88.88 98 LEU A C 1
ATOM 774 O O . LEU A 1 98 ? 5.093 5.626 14.070 1.00 88.88 98 LEU A O 1
ATOM 778 N N . LYS A 1 99 ? 5.065 6.666 16.051 1.00 85.38 99 LYS A N 1
ATOM 779 C CA . LYS A 1 99 ? 6.531 6.814 16.121 1.00 85.38 99 LYS A CA 1
ATOM 780 C C . LYS A 1 99 ? 7.245 5.486 16.405 1.00 85.38 99 LYS A C 1
ATOM 782 O O . LYS A 1 99 ? 8.400 5.333 16.037 1.00 85.38 99 LYS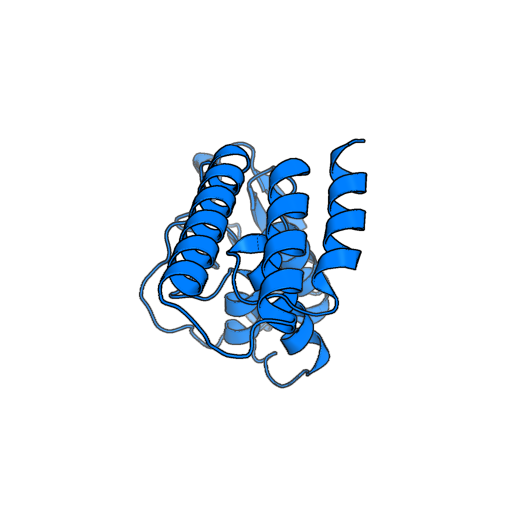 A O 1
ATOM 787 N N . LYS A 1 100 ? 6.576 4.556 17.099 1.00 81.19 100 LYS A N 1
ATOM 788 C CA . LYS A 1 100 ? 7.062 3.202 17.410 1.00 81.19 100 LYS A CA 1
ATOM 789 C C . LYS A 1 100 ? 5.900 2.214 17.336 1.00 81.19 100 LYS A C 1
ATOM 791 O O . LYS A 1 100 ? 4.877 2.443 17.981 1.00 81.19 100 LYS A O 1
ATOM 796 N N . VAL A 1 101 ? 6.068 1.105 16.613 1.00 79.25 101 VAL A N 1
ATOM 797 C CA . VAL A 1 101 ? 5.025 0.071 16.434 1.00 79.25 101 VAL A CA 1
ATOM 798 C C . VAL A 1 101 ? 4.588 -0.549 17.766 1.00 79.25 101 VAL A C 1
ATOM 800 O O . VAL A 1 101 ? 3.400 -0.778 17.981 1.00 79.25 101 VAL A O 1
ATOM 803 N N . ALA A 1 102 ? 5.525 -0.735 18.702 1.00 70.19 102 ALA A N 1
ATOM 804 C CA . ALA A 1 102 ? 5.262 -1.292 20.032 1.00 70.19 102 ALA A CA 1
ATOM 805 C C . ALA A 1 102 ? 4.268 -0.469 20.881 1.00 70.19 102 ALA A C 1
ATOM 807 O O . ALA A 1 102 ? 3.736 -0.975 21.862 1.00 70.19 102 ALA A O 1
ATOM 808 N N . ALA A 1 103 ? 3.985 0.784 20.507 1.00 64.75 103 ALA A N 1
ATOM 809 C CA . ALA A 1 103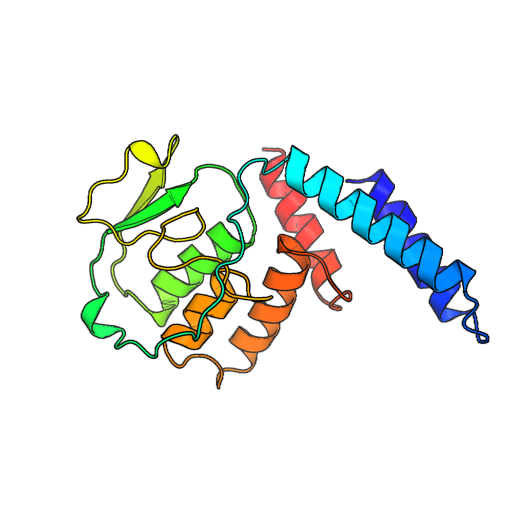 ? 3.000 1.626 21.188 1.00 64.75 103 ALA A CA 1
ATOM 810 C C . ALA A 1 103 ? 1.543 1.331 20.770 1.00 64.75 103 ALA A C 1
ATOM 812 O O . ALA A 1 103 ? 0.617 2.013 21.213 1.00 64.75 103 ALA A O 1
ATOM 813 N N . ARG A 1 104 ? 1.315 0.353 19.886 1.00 73.12 104 ARG A N 1
ATOM 814 C CA . ARG A 1 104 ? -0.012 0.040 19.352 1.00 73.12 104 ARG A CA 1
ATOM 815 C C . ARG A 1 104 ? -0.907 -0.645 20.391 1.00 73.12 104 ARG A C 1
ATOM 817 O O . ARG A 1 104 ? -0.563 -1.686 20.939 1.00 73.12 104 ARG A O 1
ATOM 824 N N . SER A 1 105 ? -2.119 -0.120 20.576 1.00 74.69 105 SER A N 1
ATOM 825 C CA . SER A 1 105 ? -3.186 -0.800 21.326 1.00 74.69 105 SER A CA 1
ATOM 826 C C . SER A 1 105 ? -3.812 -1.935 20.504 1.00 74.69 105 SER A C 1
ATOM 828 O O . SER A 1 105 ? -4.032 -1.779 19.306 1.00 74.69 105 SER A O 1
ATOM 830 N N . ALA A 1 106 ? -4.216 -3.038 21.142 1.00 73.06 106 ALA A N 1
ATOM 831 C CA . ALA A 1 106 ? -4.925 -4.142 20.477 1.00 73.06 106 ALA A CA 1
ATOM 832 C C . ALA A 1 106 ? -6.238 -3.720 19.780 1.00 73.06 106 ALA A C 1
ATOM 834 O O . ALA A 1 106 ? -6.747 -4.434 18.922 1.00 73.06 106 ALA A O 1
ATOM 835 N N . LYS A 1 107 ? -6.791 -2.551 20.132 1.00 81.69 107 LYS A N 1
ATOM 836 C CA . LYS A 1 107 ? -8.063 -2.045 19.599 1.00 81.69 107 LYS A CA 1
ATOM 837 C C . LYS A 1 107 ? -7.950 -1.338 18.245 1.00 81.69 107 LYS A C 1
ATOM 839 O O . LYS A 1 107 ? -8.999 -1.010 17.688 1.00 81.69 107 LYS A O 1
ATOM 844 N N . VAL A 1 108 ? -6.746 -1.092 17.718 1.00 89.94 108 VAL A N 1
ATOM 845 C CA . VAL A 1 108 ? -6.554 -0.417 16.418 1.00 89.94 108 VAL A CA 1
ATOM 846 C C . VAL A 1 108 ? -6.210 -1.412 15.313 1.00 89.94 108 VAL A C 1
ATOM 848 O O . VAL A 1 108 ? -5.491 -2.389 15.542 1.00 89.94 108 VAL A O 1
ATOM 851 N N . VAL A 1 109 ? -6.698 -1.137 14.108 1.00 94.81 109 VAL A N 1
ATOM 852 C CA . VAL A 1 109 ? -6.404 -1.922 12.907 1.00 94.81 109 VAL A CA 1
ATOM 853 C C . VAL A 1 109 ? -5.065 -1.445 12.350 1.00 94.81 109 VAL A C 1
ATOM 855 O O . VAL A 1 109 ? -4.908 -0.278 12.004 1.00 94.81 109 VAL A O 1
ATOM 858 N N . GLY A 1 110 ? -4.064 -2.321 12.352 1.00 94.44 110 GLY A N 1
ATOM 859 C CA . GLY A 1 110 ? -2.724 -1.974 11.881 1.00 94.44 110 GLY A CA 1
ATOM 860 C C . GLY A 1 110 ? -2.594 -2.141 10.373 1.00 94.44 110 GLY A C 1
ATOM 861 O O . GLY A 1 110 ? -3.103 -3.136 9.852 1.00 94.44 110 GLY A O 1
ATOM 862 N N . PHE A 1 111 ? -1.856 -1.247 9.711 1.00 95.25 111 PHE A N 1
ATOM 863 C CA . PHE A 1 111 ? -1.418 -1.427 8.328 1.00 95.25 111 PHE A CA 1
ATOM 864 C C . PHE A 1 111 ? 0.032 -0.955 8.074 1.00 95.25 111 PHE A C 1
ATOM 866 O O . PHE A 1 111 ? 0.497 -0.016 8.723 1.00 95.25 111 PHE A O 1
ATOM 873 N N . ASP A 1 112 ? 0.733 -1.596 7.134 1.00 91.81 112 ASP A N 1
ATOM 874 C CA . ASP A 1 112 ? 2.117 -1.306 6.698 1.00 91.81 112 ASP A CA 1
ATOM 875 C C . ASP A 1 112 ? 3.188 -1.298 7.824 1.00 91.81 112 ASP A C 1
ATOM 877 O O . ASP A 1 112 ? 3.954 -0.348 8.051 1.00 91.81 112 ASP A O 1
ATOM 881 N N . PHE A 1 113 ? 3.222 -2.383 8.597 1.00 89.12 113 PHE A N 1
ATOM 882 C CA . PHE A 1 113 ? 4.316 -2.727 9.514 1.00 89.12 113 PHE A CA 1
ATOM 883 C C . PHE A 1 113 ? 4.241 -4.202 9.923 1.00 89.12 113 PHE A C 1
ATOM 885 O O . PHE A 1 113 ? 3.212 -4.862 9.761 1.00 89.12 113 PHE A O 1
ATOM 892 N N . ASP A 1 114 ? 5.313 -4.719 10.517 1.00 83.69 114 ASP A N 1
ATOM 893 C CA . ASP A 1 114 ? 5.356 -6.103 10.992 1.00 83.69 114 ASP A CA 1
ATOM 894 C C . ASP A 1 114 ? 4.329 -6.383 12.096 1.00 83.69 114 ASP A C 1
ATOM 896 O O . ASP A 1 114 ? 4.271 -5.713 13.129 1.00 83.69 114 ASP A O 1
ATOM 900 N N . GLY A 1 115 ? 3.501 -7.408 11.889 1.00 84.06 115 GLY A N 1
ATOM 901 C CA . GLY A 1 115 ? 2.419 -7.759 12.816 1.00 84.06 115 GLY A CA 1
ATOM 902 C C . GLY A 1 115 ? 1.180 -6.859 12.717 1.00 84.06 115 GLY A C 1
ATOM 903 O O . GLY A 1 115 ? 0.287 -6.948 13.567 1.00 84.06 115 GLY A O 1
ATOM 904 N N . ALA A 1 116 ? 1.104 -5.998 11.699 1.00 91.00 116 ALA A N 1
ATOM 905 C CA . ALA A 1 116 ? -0.124 -5.316 11.312 1.00 91.00 116 ALA A CA 1
ATOM 906 C C . ALA A 1 116 ? -1.196 -6.308 10.823 1.00 91.00 116 ALA A C 1
ATOM 908 O O . ALA A 1 116 ? -0.895 -7.428 10.407 1.00 91.00 116 ALA A O 1
ATOM 909 N N . THR A 1 117 ? -2.461 -5.881 10.860 1.00 92.75 117 THR A N 1
ATOM 910 C CA . THR A 1 117 ? -3.576 -6.643 10.277 1.00 92.75 117 THR A CA 1
ATOM 911 C C . THR A 1 117 ? -3.415 -6.742 8.763 1.00 92.75 117 THR A C 1
ATOM 913 O O . THR A 1 117 ? -3.605 -7.815 8.199 1.00 92.75 117 THR A O 1
ATOM 916 N N . PHE A 1 118 ? -3.011 -5.636 8.137 1.00 94.75 118 PHE A N 1
ATOM 917 C CA . PHE A 1 118 ? -2.698 -5.552 6.717 1.00 94.75 118 PHE A CA 1
ATOM 918 C C . PHE A 1 118 ? -1.219 -5.218 6.549 1.00 94.75 118 PHE A C 1
ATOM 920 O O . PHE A 1 118 ? -0.729 -4.213 7.049 1.00 94.75 118 PHE A O 1
ATOM 927 N N . THR A 1 119 ? -0.475 -6.081 5.886 1.00 92.69 119 THR A N 1
ATOM 928 C CA . THR A 1 119 ? 0.951 -5.880 5.614 1.00 92.69 119 THR A CA 1
ATOM 929 C C . THR A 1 119 ? 1.298 -6.612 4.327 1.00 92.69 119 THR A C 1
ATOM 931 O O . THR A 1 119 ? 0.414 -7.233 3.738 1.00 92.69 119 THR A O 1
ATOM 934 N N . HIS A 1 120 ? 2.553 -6.565 3.901 1.00 91.31 120 HIS A N 1
ATOM 935 C CA . HIS A 1 120 ? 3.010 -7.199 2.670 1.00 91.31 120 HIS A CA 1
ATOM 936 C C . HIS A 1 120 ? 2.774 -8.716 2.721 1.00 91.31 120 HIS A C 1
ATOM 938 O O . HIS A 1 120 ? 3.130 -9.383 3.702 1.00 91.31 120 HIS A O 1
ATOM 944 N N . ILE A 1 121 ? 2.173 -9.273 1.665 1.00 89.38 121 ILE A N 1
ATOM 945 C CA . ILE A 1 121 ? 1.902 -10.713 1.539 1.00 89.38 121 ILE A CA 1
ATOM 946 C C . ILE A 1 121 ? 2.400 -11.209 0.183 1.00 89.38 121 ILE A C 1
ATOM 948 O O . ILE A 1 121 ? 1.905 -10.801 -0.867 1.00 89.38 121 ILE A O 1
ATOM 952 N N . GLY A 1 122 ? 3.359 -12.135 0.199 1.00 86.88 122 GLY A N 1
ATOM 953 C CA . GLY A 1 122 ? 4.121 -12.489 -1.001 1.00 86.88 122 GLY A CA 1
ATOM 954 C C . GLY A 1 122 ? 4.751 -11.252 -1.656 1.00 86.88 122 GLY A C 1
ATOM 955 O O . GLY A 1 122 ? 5.345 -10.406 -0.994 1.00 86.88 122 GLY A O 1
ATOM 956 N N . GLU A 1 123 ? 4.589 -11.122 -2.965 1.00 85.94 123 GLU A N 1
ATOM 957 C CA . GLU A 1 123 ? 5.096 -9.961 -3.707 1.00 85.94 123 GLU A CA 1
ATOM 958 C C . GLU A 1 123 ? 4.195 -8.723 -3.573 1.00 85.94 123 GLU A C 1
ATOM 960 O O . GLU A 1 123 ? 4.561 -7.660 -4.049 1.00 85.94 123 GLU A O 1
ATOM 965 N N . ARG A 1 124 ? 3.031 -8.823 -2.917 1.00 90.00 124 ARG A N 1
ATOM 966 C CA . ARG A 1 124 ? 2.074 -7.713 -2.837 1.00 90.00 124 ARG A CA 1
ATOM 967 C C . ARG A 1 124 ? 2.395 -6.750 -1.702 1.00 90.00 124 ARG A C 1
ATOM 969 O O . ARG A 1 124 ? 2.554 -7.185 -0.557 1.00 90.00 124 ARG A O 1
ATOM 976 N N . VAL A 1 125 ? 2.384 -5.454 -2.009 1.00 92.69 125 VAL A N 1
ATOM 977 C CA . VAL A 1 125 ? 2.477 -4.367 -1.015 1.00 92.69 125 VAL A CA 1
ATOM 978 C C . VAL A 1 125 ? 1.158 -4.206 -0.248 1.00 92.69 125 VAL A C 1
ATOM 980 O O . VAL A 1 125 ? 0.138 -4.797 -0.616 1.00 92.69 125 VAL A O 1
ATOM 983 N N . THR A 1 126 ? 1.135 -3.420 0.830 1.00 95.25 126 THR A N 1
ATOM 984 C CA . THR A 1 126 ? -0.055 -3.291 1.695 1.00 95.25 126 THR A CA 1
ATOM 985 C C . THR A 1 126 ? -1.284 -2.802 0.925 1.00 95.25 126 THR A C 1
ATOM 987 O O . THR A 1 126 ? -2.381 -3.322 1.140 1.00 95.25 126 THR A O 1
ATOM 990 N N . PHE A 1 127 ? -1.118 -1.864 -0.009 1.00 96.50 127 PHE A N 1
ATOM 991 C CA . PHE A 1 127 ? -2.188 -1.353 -0.868 1.00 96.50 127 PHE A CA 1
ATOM 992 C C . PHE A 1 127 ? -2.848 -2.464 -1.691 1.00 96.50 127 PHE A C 1
ATOM 994 O O . PHE A 1 127 ? -4.073 -2.593 -1.705 1.00 96.50 127 PHE A O 1
ATOM 1001 N N . GLU A 1 128 ? -2.044 -3.317 -2.327 1.00 96.38 128 GLU A N 1
ATOM 1002 C CA . GLU A 1 128 ? -2.528 -4.472 -3.087 1.00 96.38 128 GLU A CA 1
ATOM 1003 C C . GLU A 1 128 ? -3.220 -5.490 -2.178 1.00 96.38 128 GLU A C 1
ATOM 1005 O O . GLU A 1 128 ? -4.256 -6.051 -2.540 1.00 96.38 128 GLU A O 1
ATOM 1010 N N . VAL A 1 129 ? -2.681 -5.704 -0.974 1.00 96.94 129 VAL A N 1
ATOM 1011 C CA . VAL A 1 129 ? -3.298 -6.576 0.029 1.00 96.94 129 VAL A CA 1
ATOM 1012 C C . VAL A 1 129 ? -4.659 -6.042 0.466 1.00 96.94 129 VAL A C 1
ATOM 1014 O O . VAL A 1 129 ? -5.590 -6.833 0.609 1.00 96.94 129 VAL A O 1
ATOM 1017 N N . LEU A 1 130 ? -4.824 -4.728 0.633 1.00 97.88 130 LEU A N 1
ATOM 1018 C CA . LEU A 1 130 ? -6.114 -4.111 0.950 1.00 97.88 130 LEU A CA 1
ATOM 1019 C C . LEU A 1 130 ? -7.116 -4.266 -0.199 1.00 97.88 130 LEU A C 1
ATOM 1021 O O . LEU A 1 130 ? -8.238 -4.708 0.046 1.00 97.88 130 LEU A O 1
ATOM 1025 N N . ILE A 1 131 ? -6.717 -3.983 -1.445 1.00 97.56 131 ILE A N 1
ATOM 1026 C CA . ILE A 1 131 ? -7.577 -4.194 -2.623 1.00 97.56 131 ILE A CA 1
ATOM 1027 C C . ILE A 1 131 ? -8.057 -5.649 -2.669 1.00 97.56 131 ILE A C 1
ATOM 1029 O O . ILE A 1 131 ? -9.259 -5.907 -2.782 1.00 97.56 131 ILE A O 1
ATOM 1033 N N . ALA A 1 132 ? -7.126 -6.593 -2.514 1.00 96.94 132 ALA A N 1
ATOM 1034 C CA . ALA A 1 132 ? -7.425 -8.017 -2.537 1.00 96.94 132 ALA A CA 1
ATOM 1035 C C . ALA A 1 132 ? -8.234 -8.493 -1.322 1.00 96.94 132 ALA A C 1
ATOM 1037 O O . ALA A 1 132 ? -9.015 -9.437 -1.422 1.00 96.94 132 ALA A O 1
ATOM 1038 N N . SER A 1 133 ? -8.107 -7.840 -0.170 1.00 97.50 133 SER A N 1
ATOM 1039 C CA . SER A 1 133 ? -8.905 -8.191 1.007 1.00 97.50 133 SER A CA 1
ATOM 1040 C C . SER A 1 133 ? -10.363 -7.759 0.852 1.00 97.50 133 SER A C 1
ATOM 1042 O O . SER A 1 133 ? -11.255 -8.474 1.296 1.00 97.50 133 SER A O 1
ATOM 1044 N N . PHE A 1 134 ? -10.627 -6.626 0.192 1.00 97.44 134 PHE A N 1
ATOM 1045 C CA . PHE A 1 134 ? -11.947 -5.980 0.191 1.00 97.44 134 PHE A CA 1
ATOM 1046 C C . PHE A 1 134 ? -12.721 -6.038 -1.130 1.00 97.44 134 PHE A C 1
ATOM 1048 O O . PHE A 1 134 ? -13.743 -5.369 -1.259 1.00 97.44 134 PHE A O 1
ATOM 1055 N N . GLY A 1 135 ? -12.303 -6.837 -2.112 1.00 95.81 135 GLY A N 1
ATOM 1056 C CA . GLY A 1 135 ? -13.113 -7.000 -3.327 1.00 95.81 135 GLY A CA 1
ATOM 1057 C C . GLY A 1 135 ? -12.883 -5.961 -4.411 1.00 95.81 135 GLY A C 1
ATOM 1058 O O . GLY A 1 135 ? -13.729 -5.841 -5.291 1.00 95.81 135 GLY A O 1
ATOM 1059 N N . LEU A 1 136 ? -11.799 -5.189 -4.344 1.00 95.81 136 LEU A N 1
ATOM 1060 C CA . LEU A 1 136 ? -11.648 -3.973 -5.145 1.00 95.81 136 LEU A CA 1
ATOM 1061 C C . LEU A 1 136 ? -10.886 -4.186 -6.466 1.00 95.81 136 LEU A C 1
ATOM 1063 O O . LEU A 1 136 ? -10.646 -3.227 -7.193 1.00 95.81 136 LEU A O 1
ATOM 1067 N N . GLU A 1 137 ? -10.508 -5.422 -6.808 1.00 93.81 137 GLU A N 1
ATOM 1068 C CA . GLU A 1 137 ? -9.687 -5.727 -7.992 1.00 93.81 137 GLU A CA 1
ATOM 1069 C C . GLU A 1 137 ? -10.400 -5.472 -9.324 1.00 93.81 137 GLU A C 1
ATOM 1071 O O . GLU A 1 137 ? -9.742 -5.357 -10.354 1.00 93.81 137 GLU A O 1
ATOM 1076 N N . SER A 1 138 ? -11.735 -5.425 -9.328 1.00 91.94 138 SER A N 1
ATOM 1077 C CA . SER A 1 138 ? -12.514 -5.197 -10.547 1.00 91.94 138 SER A CA 1
ATOM 1078 C C . SER A 1 138 ? -12.513 -3.738 -11.007 1.00 91.94 138 SER A C 1
ATOM 1080 O O . SER A 1 138 ? -12.993 -3.467 -12.104 1.00 91.94 138 SER A O 1
ATOM 1082 N N . ASP A 1 139 ? -12.030 -2.802 -10.183 1.00 92.12 139 ASP A N 1
ATOM 1083 C CA . ASP A 1 139 ? -11.908 -1.391 -10.549 1.00 92.12 139 ASP A CA 1
ATOM 1084 C C . ASP A 1 139 ? -10.591 -1.153 -11.316 1.00 92.12 139 ASP A C 1
ATOM 1086 O O . ASP A 1 139 ? -9.513 -1.207 -10.716 1.00 92.12 139 ASP A O 1
ATOM 1090 N N . PRO A 1 140 ? -10.638 -0.837 -12.627 1.00 87.94 140 PRO A N 1
ATOM 1091 C CA . PRO A 1 140 ? -9.426 -0.684 -13.433 1.00 87.94 140 PRO A CA 1
ATOM 1092 C C . PRO A 1 140 ? -8.547 0.496 -13.002 1.00 87.94 140 PRO A C 1
ATOM 1094 O O . PRO A 1 140 ? -7.342 0.499 -13.258 1.00 87.94 140 PRO A O 1
ATOM 1097 N N . GLY A 1 141 ? -9.138 1.521 -12.381 1.00 87.75 141 GLY A N 1
ATOM 1098 C CA . GLY A 1 141 ? -8.405 2.662 -11.846 1.00 87.75 141 GLY A CA 1
ATOM 1099 C C . GLY A 1 141 ? -7.598 2.270 -10.614 1.00 87.75 141 GLY A C 1
ATOM 1100 O O . GLY A 1 141 ? -6.426 2.635 -10.515 1.00 87.75 141 GLY A O 1
ATOM 1101 N N . LEU A 1 142 ? -8.193 1.478 -9.718 1.00 91.62 142 LEU A N 1
ATOM 1102 C CA . LEU A 1 142 ? -7.495 0.935 -8.552 1.00 91.62 142 LEU A CA 1
ATOM 1103 C C . LEU A 1 142 ? -6.400 -0.056 -8.946 1.00 91.62 142 LEU A C 1
ATOM 1105 O O . LEU A 1 142 ? -5.329 -0.004 -8.350 1.00 91.62 142 LEU A O 1
ATOM 1109 N N . THR A 1 143 ? -6.606 -0.886 -9.974 1.00 90.56 143 THR A N 1
ATOM 1110 C CA . THR A 1 143 ? -5.558 -1.789 -10.484 1.00 90.56 143 THR A CA 1
ATOM 1111 C C . THR A 1 143 ? -4.337 -1.017 -10.988 1.00 90.56 143 THR A C 1
ATOM 1113 O O . THR A 1 143 ? -3.218 -1.315 -10.585 1.00 90.56 143 THR A O 1
ATOM 1116 N N . ARG A 1 144 ? -4.536 0.031 -11.801 1.00 87.81 144 ARG A N 1
ATOM 1117 C CA . ARG A 1 144 ? -3.426 0.877 -12.287 1.00 87.81 144 ARG A CA 1
ATOM 1118 C C . ARG A 1 144 ? -2.715 1.609 -11.152 1.00 87.81 144 ARG A C 1
ATOM 1120 O O . ARG A 1 144 ? -1.492 1.727 -11.148 1.00 87.81 144 ARG A O 1
ATOM 1127 N N . LEU A 1 145 ? -3.475 2.102 -10.172 1.00 89.25 145 LEU A N 1
ATOM 1128 C CA . LEU A 1 145 ? -2.904 2.696 -8.963 1.00 89.25 145 LEU A CA 1
ATOM 1129 C C . LEU A 1 145 ? -2.083 1.678 -8.170 1.00 89.25 145 LEU A C 1
ATOM 1131 O O . LEU A 1 145 ? -1.039 2.042 -7.644 1.00 89.25 145 LEU A O 1
ATOM 1135 N N . ALA A 1 146 ? -2.524 0.424 -8.106 1.00 91.19 146 ALA A N 1
ATOM 1136 C CA . ALA A 1 146 ? -1.813 -0.637 -7.409 1.00 91.19 146 ALA A CA 1
ATOM 1137 C C . ALA A 1 146 ? -0.454 -0.932 -8.053 1.00 91.19 146 ALA A C 1
ATOM 1139 O O . ALA A 1 146 ? 0.545 -0.969 -7.341 1.00 91.19 146 ALA A O 1
ATOM 1140 N N . GLU A 1 147 ? -0.397 -1.035 -9.384 1.00 87.88 147 GLU A N 1
ATOM 1141 C CA . GLU A 1 147 ? 0.856 -1.201 -10.139 1.00 87.88 147 GLU A CA 1
ATOM 1142 C C . GLU A 1 147 ? 1.824 -0.037 -9.887 1.00 87.88 147 GLU A C 1
ATOM 1144 O O . GLU A 1 147 ? 3.015 -0.239 -9.645 1.00 87.88 147 GLU A O 1
ATOM 1149 N N . LEU A 1 148 ? 1.302 1.193 -9.883 1.00 85.88 148 LEU A N 1
ATOM 1150 C CA . LEU A 1 148 ? 2.087 2.385 -9.583 1.00 85.88 148 LEU A CA 1
ATOM 1151 C C . LEU A 1 148 ? 2.613 2.385 -8.148 1.00 85.88 148 LEU A C 1
ATOM 1153 O O . LEU A 1 148 ? 3.796 2.632 -7.934 1.00 85.88 148 LEU A O 1
ATOM 1157 N N . VAL A 1 149 ? 1.757 2.125 -7.161 1.00 88.56 149 VAL A N 1
ATOM 1158 C CA . VAL A 1 149 ? 2.165 2.086 -5.752 1.00 88.56 149 VAL A CA 1
ATOM 1159 C C . VAL A 1 149 ? 3.200 0.988 -5.540 1.00 88.56 149 VAL A C 1
ATOM 1161 O O . VAL A 1 149 ? 4.233 1.270 -4.946 1.00 88.56 149 VAL A O 1
ATOM 1164 N N . HIS A 1 150 ? 2.987 -0.206 -6.095 1.00 87.62 150 HIS A N 1
ATOM 1165 C CA . HIS A 1 150 ? 3.945 -1.307 -6.041 1.00 87.62 150 HIS A CA 1
ATOM 1166 C C . HIS A 1 150 ? 5.312 -0.890 -6.593 1.00 87.62 150 HIS A C 1
ATOM 1168 O O . HIS A 1 150 ? 6.314 -1.011 -5.890 1.00 87.62 150 HIS A O 1
ATOM 1174 N N . TYR A 1 151 ? 5.350 -0.323 -7.805 1.00 82.88 151 TYR A N 1
ATOM 1175 C CA . TYR A 1 151 ? 6.593 0.153 -8.417 1.00 82.88 151 TYR A CA 1
ATOM 1176 C C . TYR A 1 151 ? 7.329 1.164 -7.525 1.00 82.88 151 TYR A C 1
ATOM 1178 O O . TYR A 1 151 ? 8.546 1.101 -7.369 1.00 82.88 151 TYR A O 1
ATOM 1186 N N . LEU A 1 152 ? 6.597 2.092 -6.907 1.00 80.25 152 LEU A N 1
ATOM 1187 C CA . LEU A 1 152 ? 7.182 3.139 -6.068 1.00 80.25 152 LEU A CA 1
ATOM 1188 C C . LEU A 1 152 ? 7.639 2.657 -4.691 1.00 80.25 152 LEU A C 1
ATOM 1190 O O . LEU A 1 152 ? 8.492 3.304 -4.076 1.00 80.25 152 LEU A O 1
ATOM 1194 N N . ASP A 1 153 ? 7.036 1.582 -4.198 1.00 82.38 153 ASP A N 1
ATOM 1195 C CA . ASP A 1 153 ? 7.245 1.071 -2.850 1.00 82.38 153 ASP A CA 1
ATOM 1196 C C . ASP A 1 153 ? 8.264 -0.071 -2.822 1.00 82.38 153 ASP A C 1
ATOM 1198 O O . ASP A 1 153 ? 9.283 0.014 -2.138 1.00 82.38 153 ASP A O 1
ATOM 1202 N N . ALA A 1 154 ? 8.029 -1.091 -3.648 1.00 75.56 154 ALA A N 1
ATOM 1203 C CA . ALA A 1 154 ? 8.823 -2.311 -3.734 1.00 75.56 154 ALA A CA 1
ATOM 1204 C C . ALA A 1 154 ? 9.780 -2.339 -4.943 1.00 75.56 154 ALA A C 1
ATOM 1206 O O . ALA A 1 154 ? 10.670 -3.190 -5.002 1.00 75.56 154 ALA A O 1
ATOM 1207 N N . GLY A 1 155 ? 9.647 -1.399 -5.887 1.00 71.31 155 GLY A N 1
ATOM 1208 C CA . GLY A 1 155 ? 10.356 -1.431 -7.169 1.00 71.31 155 GLY A CA 1
ATOM 1209 C C . GLY A 1 155 ? 9.630 -2.298 -8.202 1.00 71.31 155 GLY A C 1
ATOM 1210 O O . GLY A 1 155 ? 8.484 -2.689 -8.013 1.00 71.31 155 GLY A O 1
ATOM 1211 N N . GLY A 1 156 ? 10.289 -2.598 -9.323 1.00 65.88 156 GLY A N 1
ATOM 1212 C CA . GLY A 1 156 ? 9.726 -3.443 -10.383 1.00 65.88 156 GLY A CA 1
ATOM 1213 C C . GLY A 1 156 ? 9.809 -2.802 -11.770 1.00 65.88 156 GLY A C 1
ATOM 1214 O O . GLY A 1 156 ? 10.546 -1.830 -11.957 1.00 65.88 156 GLY A O 1
ATOM 1215 N N . PRO A 1 157 ? 9.109 -3.354 -12.778 1.00 59.44 157 PRO A N 1
ATOM 1216 C CA . PRO A 1 157 ? 9.100 -2.776 -14.114 1.00 59.44 157 PRO A CA 1
ATOM 1217 C C . PRO A 1 157 ? 8.470 -1.371 -14.092 1.00 59.44 157 PRO A C 1
ATOM 1219 O O . PRO A 1 157 ? 7.465 -1.158 -13.414 1.00 59.44 157 PRO A O 1
ATOM 1222 N N . PRO A 1 158 ? 9.042 -0.403 -14.828 1.00 62.47 158 PRO A N 1
ATOM 1223 C CA . PRO A 1 158 ? 8.558 0.969 -14.815 1.00 62.47 158 PRO A CA 1
ATOM 1224 C C . PRO A 1 158 ? 7.151 1.073 -15.412 1.00 62.47 158 PRO A C 1
ATOM 1226 O O . PRO A 1 158 ? 6.895 0.596 -16.517 1.00 62.47 158 PRO A O 1
ATOM 1229 N N . VAL A 1 159 ? 6.269 1.776 -14.706 1.00 68.56 159 VAL A N 1
ATOM 1230 C CA . VAL A 1 159 ? 4.960 2.222 -15.208 1.00 68.56 159 VAL A CA 1
ATOM 1231 C C . VAL A 1 159 ? 5.062 3.624 -15.811 1.00 68.56 159 VAL A C 1
ATOM 1233 O O . VAL A 1 159 ? 5.801 4.475 -15.305 1.00 68.56 159 VAL A O 1
ATOM 1236 N N . ALA A 1 160 ? 4.319 3.882 -16.891 1.00 65.81 160 ALA A N 1
ATOM 1237 C CA . ALA A 1 160 ? 4.415 5.123 -17.670 1.00 65.81 160 ALA A CA 1
ATOM 1238 C C . ALA A 1 160 ? 4.152 6.385 -16.821 1.00 65.81 160 ALA A C 1
ATOM 1240 O O . ALA A 1 160 ? 4.818 7.408 -16.986 1.00 65.81 160 ALA A O 1
ATOM 1241 N N . GLU A 1 161 ? 3.236 6.297 -15.859 1.00 62.78 161 GLU A N 1
ATOM 1242 C CA . GLU A 1 161 ? 2.852 7.368 -14.938 1.00 62.78 161 GLU A CA 1
ATOM 1243 C C . GLU A 1 161 ? 3.812 7.520 -13.736 1.00 62.78 161 GLU A C 1
ATOM 1245 O O . GLU A 1 161 ? 3.785 8.544 -13.041 1.00 62.78 161 GLU A O 1
ATOM 1250 N N . GLY A 1 162 ? 4.704 6.545 -13.511 1.00 58.44 162 GLY A N 1
ATOM 1251 C CA . GLY A 1 162 ? 5.616 6.474 -12.362 1.00 58.44 162 GLY A CA 1
ATOM 1252 C C . GLY A 1 162 ? 6.512 7.695 -12.201 1.00 58.44 162 GLY A C 1
ATOM 1253 O O . GLY A 1 162 ? 6.598 8.284 -11.121 1.00 58.44 162 GLY A O 1
ATOM 1254 N N . ALA A 1 163 ? 7.117 8.146 -13.301 1.00 57.22 163 ALA A N 1
ATOM 1255 C CA . ALA A 1 163 ? 8.059 9.262 -13.286 1.00 57.22 163 ALA A CA 1
ATOM 1256 C C . ALA A 1 163 ? 7.416 10.599 -12.862 1.00 57.22 163 ALA A C 1
ATOM 1258 O O . ALA A 1 163 ? 8.061 11.411 -12.193 1.00 57.22 163 ALA A O 1
ATOM 1259 N N . GLY A 1 164 ? 6.151 10.830 -13.233 1.00 53.50 164 GLY A N 1
ATOM 1260 C CA . GLY A 1 164 ? 5.414 12.048 -12.885 1.00 53.50 164 GLY A CA 1
ATOM 1261 C C . GLY A 1 164 ? 5.007 12.082 -11.411 1.00 53.50 164 GLY A C 1
ATOM 1262 O O . GLY A 1 164 ? 5.192 13.097 -10.735 1.00 53.50 164 GLY A O 1
ATOM 1263 N N . PHE A 1 165 ? 4.524 10.955 -10.885 1.00 58.72 165 PHE A N 1
ATOM 1264 C CA . PHE A 1 165 ? 4.087 10.855 -9.491 1.00 58.72 165 PHE A CA 1
ATOM 1265 C C . PHE A 1 165 ? 5.267 10.879 -8.506 1.00 58.72 165 PHE A C 1
ATOM 1267 O O . PHE A 1 165 ? 5.211 11.548 -7.471 1.00 58.72 165 PHE A O 1
ATOM 1274 N N . GLU A 1 166 ? 6.396 10.254 -8.858 1.00 56.09 166 GLU A N 1
ATOM 1275 C CA . GLU A 1 166 ? 7.638 10.358 -8.083 1.00 56.09 166 GLU A CA 1
ATOM 1276 C C . GLU A 1 166 ? 8.132 11.790 -7.903 1.00 56.09 166 GLU A C 1
ATOM 1278 O O . GLU A 1 166 ? 8.657 12.135 -6.840 1.00 56.09 166 GLU A O 1
ATOM 1283 N N . ALA A 1 167 ? 8.039 12.608 -8.954 1.00 58.66 167 ALA A N 1
ATOM 1284 C CA . ALA A 1 167 ? 8.505 13.987 -8.924 1.00 58.66 167 ALA A CA 1
ATOM 1285 C C . ALA A 1 167 ? 7.681 14.818 -7.928 1.00 58.66 167 ALA A C 1
ATOM 1287 O O . ALA A 1 167 ? 8.258 15.561 -7.130 1.00 58.66 167 ALA A O 1
ATOM 1288 N N . ILE A 1 168 ? 6.360 14.610 -7.906 1.00 58.00 168 ILE A N 1
ATOM 1289 C CA . ILE A 1 168 ? 5.429 15.234 -6.956 1.00 58.00 168 ILE A CA 1
ATOM 1290 C C . ILE A 1 168 ? 5.752 14.788 -5.523 1.00 58.00 168 ILE A C 1
ATOM 1292 O O . ILE A 1 168 ? 5.998 15.620 -4.648 1.00 58.00 168 ILE A O 1
ATOM 1296 N N . LEU A 1 169 ? 5.866 13.476 -5.287 1.00 56.81 169 LEU A N 1
ATOM 1297 C CA . LEU A 1 169 ? 6.194 12.920 -3.969 1.00 56.81 169 LEU A CA 1
ATOM 1298 C C . LEU A 1 169 ? 7.586 13.326 -3.461 1.00 56.81 169 LEU A C 1
ATOM 1300 O O . LEU A 1 169 ? 7.824 13.376 -2.253 1.00 56.81 169 LEU A O 1
ATOM 1304 N N . ALA A 1 170 ? 8.547 13.557 -4.358 1.00 55.28 170 ALA A N 1
ATOM 1305 C CA . ALA A 1 170 ? 9.868 14.061 -3.997 1.00 55.28 170 ALA A CA 1
ATOM 1306 C C . ALA A 1 170 ? 9.837 15.548 -3.613 1.00 55.28 170 ALA A C 1
ATOM 1308 O O . ALA A 1 170 ? 10.633 15.949 -2.764 1.00 55.28 170 ALA A O 1
ATOM 1309 N N . GLY A 1 171 ? 8.935 16.334 -4.210 1.00 47.78 171 GLY A N 1
ATOM 1310 C CA . GLY A 1 171 ? 8.680 17.727 -3.838 1.00 47.78 171 GLY A CA 1
ATOM 1311 C C . GLY A 1 171 ? 8.025 17.848 -2.461 1.00 47.78 171 GLY A C 1
ATOM 1312 O O . GLY A 1 171 ? 8.502 18.609 -1.626 1.00 47.78 171 GLY A O 1
ATOM 1313 N N . CYS A 1 172 ? 7.018 17.018 -2.167 1.00 50.34 172 CYS A N 1
ATOM 1314 C CA . CYS A 1 172 ? 6.330 17.014 -0.867 1.00 50.34 172 CYS A CA 1
ATOM 1315 C C . CYS A 1 172 ? 7.190 16.530 0.315 1.00 50.34 172 CYS A C 1
ATOM 1317 O O . CYS A 1 172 ? 6.796 16.722 1.455 1.00 50.34 172 CYS A O 1
ATOM 1319 N N . ARG A 1 173 ? 8.339 15.882 0.068 1.00 48.81 173 ARG A N 1
ATOM 1320 C CA . ARG A 1 173 ? 9.276 15.421 1.116 1.00 48.81 173 ARG A CA 1
ATOM 1321 C C . ARG A 1 173 ? 10.389 16.423 1.447 1.00 48.81 173 ARG A C 1
ATOM 1323 O O . ARG A 1 173 ? 11.190 16.143 2.332 1.00 48.81 173 ARG A O 1
ATOM 1330 N N . GLN A 1 174 ? 10.495 17.526 0.703 1.00 43.41 174 GLN A N 1
ATOM 1331 C CA . GLN A 1 174 ? 11.529 18.561 0.887 1.00 43.41 174 GLN A CA 1
ATOM 1332 C C . GLN A 1 174 ? 11.017 19.810 1.625 1.00 43.41 174 GLN A C 1
ATOM 1334 O O . GLN A 1 174 ? 11.800 20.726 1.868 1.00 43.41 174 GLN A O 1
ATOM 1339 N N . HIS A 1 175 ? 9.737 19.820 1.997 1.00 33.31 175 HIS A N 1
ATOM 1340 C CA . HIS A 1 175 ? 9.062 20.830 2.811 1.00 33.31 175 HIS A CA 1
ATOM 1341 C C . HIS A 1 175 ? 8.379 20.145 3.996 1.00 33.31 175 HIS A C 1
ATOM 1343 O O . HIS A 1 175 ? 8.185 20.833 5.020 1.00 33.31 175 HIS A O 1
#

=== Feature glossary ===
The record interleaves many kinds of information about one protein. Here is each kind framed as the question it answers.

Q: What known structures does this most resemble?
A: Structural nearest neighbors (via Foldseek easy-search vs the PDB). Reported per hit: target PDB id, E-value, and alignment TM-score. A TM-score above ~0.5 is the conventional threshold for 'same fold'.

Q: Where is each backbone atom in 3D?
A: The mmCIF table is the protein's shape written out atom by atom. For each backbone N, Cα, C, and carbonyl O, it records an (x, y, z) coordinate triple in Å plus the residue type, chain letter, and residue number.

Q: What are the backbone torsion angles?
A: The φ/ψ torsion pair specifies the backbone conformation at each residue. φ rotates about the N–Cα bond, ψ about the Cα–C bond. Steric clashes forbid most of the (φ, ψ) plane — the allowed regions (α-helix basin, β-sheet basin, left-handed helix) are the Ramachandran-allowed regions.

Q: Which residues are buried vs exposed?
A: Solvent-accessible surface area (SASA) is the area in Å² traced out by the centre of a 1.4 Å probe sphere (a water molecule) rolled over the protein's van der Waals surface (Shrake–Rupley / Lee–Richards construction). Buried residues have near-zero SASA; fully exposed residues can exceed 200 Å². The total SASA scales roughly with the number of surface residues.

Q: How confident is the AlphaFold model at each residue?
A: pLDDT is the predicted lDDT-Cα score: AlphaFold's confidence that the local environment of each residue (all inter-atomic distances within 15 Å) is correctly placed. It is a per-residue number between 0 and 100, with higher meaning more reliable.

Q: What does the local fold look like, residue by residue?
A: 3Di is Foldseek's structural alphabet. Each residue is assigned one of twenty discrete states based on how its Cα sits relative to its spatial (not sequential) neighbors. Aligning 3Di strings finds structural homologs roughly as well as full 3D superposition, but orders of magnitude faster.

Q: How big and how compact is the whole molecule?
A: Radius of gyration (Rg) is the root-mean-square distance of Cα atoms from their centroid — a single number for overall size and compactness. A globular domain of N residues has Rg ≈ 2.2·N^0.38 Å; an extended or disordered chain has a much larger Rg. The Cα contact count is the number of residue pairs whose Cα atoms are within 8 Å and are more than four positions apart in sequence — a standard proxy for tertiary packing density. The bounding box is the smallest axis-aligned box enclosing all Cα atoms.

Q: Which residues are in helices, strands, or loops?
A: DSSP 8-state secondary structure assigns each residue one of H (α-helix), G (3₁₀-helix), I (π-helix), E (extended β-strand), B (isolated β-bridge), T (hydrogen-bonded turn), S (bend), or '-' (coil). The assignment is computed from backbone hydrogen-bond geometry via the Kabsch–Sander algorithm.

Q: How mobile is each atom in the crystal?
A: Crystallographic B-factors measure how much each atom's electron density is smeared out, in Å². They rise in mobile loops and surface residues and fall in the buried interior. In AlphaFold models this column is repurposed to hold pLDDT instead.

Q: What if only a Cα trace is available?
A: P-SEA three-state annotation labels each residue as helix, strand, or coil based purely on the geometry of the Cα trace. It serves as a fallback when the full backbone (and thus DSSP) is unavailable.

Q: What family and function is it annotated with?
A: Database cross-references. InterPro integrates a dozen domain/family signature databases into unified entries with residue-range hits. GO terms attach function/process/location labels with evidence codes. CATH codes position the fold in a four-level structural taxonomy. Organism is the NCBI-taxonomy species name.

Q: Are the domains correctly placed relative to each other?
A: Predicted Aligned Error (PAE) is an AlphaFold confidence matrix: entry (i, j) is the expected error in the position of residue j, in ångströms, when the prediction is superimposed on the true structure at residue i. Low PAE within a block of residues means that block is internally rigid and well-predicted; high PAE between two blocks means their relative placement is uncertain even if each block individually is confident.

Q: What do the diagnostic plots show?
A: Three diagnostic plots accompany the record. The Cα contact map visualizes the tertiary structure as a 2D adjacency matrix (8 Å cutoff, sequence-local contacts suppressed). The Ramachandran plot shows the distribution of backbone (φ, ψ) torsions, with points in the α and β basins reflecting secondary structure content. The PAE plot shows AlphaFold's inter-residue confidence as a color matrix.

Q: What is the amino-acid chain?
A: Primary structure: the covalent order of the twenty standard amino acids along the backbone. Two proteins with the same sequence will (almost always) fold to the same structure; two with 30% identity often share a fold but not the details.

Q: What do the rendered images show?
A: The six renders are orthographic views along the three Cartesian axes in both directions. Representation (cartoon, sticks, or surface) and color scheme (sequence-rainbow or by-chain) vary across proteins so the training set covers all the common visualization conventions.